Protein AF-A0A7K4THG3-F1 (afdb_monomer_lite)

Radius of gyration: 37.06 Å; chains: 1; bounding box: 111×66×58 Å

pLDDT: mean 86.35, std 19.64, range [31.45, 98.69]

InterPro domains:
  IPR009097 Cyclic phosphodiesterase [SSF55144] (17-141)
  IPR019510 A-kinase anchor protein 7-like, phosphoesterase domain [PF10469] (2-139)
  IPR019511 A-kinase anchor protein 7, RI-RII subunit-binding domain [PF10470] (146-202)
  IPR052641 A-kinase anchor protein 7 isoform gamma [PTHR15934] (1-204)

Organism: NCBI:txid240201

Sequence (205 aa):
AAGALSDSKDSVEDLLKGKTVELSFQGIDHFKNEVGFVKLAENDHRSILTEIAETMKKIFQEKGILAGEERAFKPHLTFMKLSKSTQLRKQVKKIDSSLYEDFKSHYFGDEILHRLDLCSMLKKKQPNGYYYCESSIVFGEKHAVEPDDAELVSLSKRLVENAVLKAVQQYLEETQNKTRQTDGSPMKTEAAASGSKNESDNDNS

Secondary structure (DSSP, 8-state):
-HHHHHTHHHHHHHHHTT---EEEEEEEEEETTTEEEEEEPSSHHHHHHHHHHHHHHHHHHHTT-----SS----EEEEEEGGG-TTHHHH-SS--GGGGGGGSS-EEEEEE--EEEEEESSSPPPTTSPPEEEEEEE-S-----PPPHHHHHHHHHHHHHHHHHHHHHHHHHHHHHHHHTS-----------------------

Structure (mmCIF, N/CA/C/O backbone):
data_AF-A0A7K4THG3-F1
#
_entry.id   AF-A0A7K4THG3-F1
#
loop_
_atom_site.group_PDB
_atom_site.id
_atom_site.type_symbol
_atom_site.label_atom_id
_atom_site.label_alt_id
_atom_site.label_comp_id
_atom_site.label_asym_id
_atom_site.label_entity_id
_atom_site.label_seq_id
_atom_site.pdbx_PDB_ins_code
_atom_site.Cartn_x
_atom_site.Cartn_y
_atom_site.Cartn_z
_atom_site.occupancy
_atom_site.B_iso_or_equiv
_atom_site.auth_seq_id
_atom_site.auth_comp_id
_atom_site.auth_asym_id
_atom_site.auth_atom_id
_atom_site.pdbx_PDB_model_num
ATOM 1 N N . ALA A 1 1 ? 6.467 5.468 16.702 1.00 91.75 1 ALA A N 1
ATOM 2 C CA . ALA A 1 1 ? 6.157 4.587 15.556 1.00 91.75 1 ALA A CA 1
ATOM 3 C C . ALA A 1 1 ? 5.123 3.532 15.943 1.00 91.75 1 ALA A C 1
ATOM 5 O O . ALA A 1 1 ? 3.970 3.769 15.638 1.00 91.75 1 ALA A O 1
ATOM 6 N N . ALA A 1 2 ? 5.459 2.465 16.684 1.00 96.00 2 ALA A N 1
ATOM 7 C CA . ALA A 1 2 ? 4.486 1.422 17.066 1.00 96.00 2 ALA A CA 1
ATOM 8 C C . ALA A 1 2 ? 3.216 1.968 17.756 1.00 96.00 2 ALA A C 1
ATOM 10 O O . ALA A 1 2 ? 2.114 1.665 17.319 1.00 96.00 2 ALA A O 1
ATOM 11 N N . GLY A 1 3 ? 3.352 2.875 18.734 1.00 95.69 3 GLY A N 1
ATOM 12 C CA . GLY A 1 3 ? 2.193 3.559 19.330 1.00 95.69 3 GLY A CA 1
ATOM 13 C C . GLY A 1 3 ? 1.369 4.390 18.333 1.00 95.69 3 GLY A C 1
ATOM 14 O O . GLY A 1 3 ? 0.158 4.401 18.419 1.00 95.69 3 GLY A O 1
ATOM 15 N N . ALA A 1 4 ? 1.991 5.000 17.317 1.00 97.12 4 ALA A N 1
ATOM 16 C CA . ALA A 1 4 ? 1.257 5.728 16.273 1.00 97.12 4 ALA A CA 1
ATOM 17 C C . ALA A 1 4 ? 0.485 4.789 15.325 1.00 97.12 4 ALA A C 1
ATOM 19 O O . ALA A 1 4 ? -0.524 5.200 14.766 1.00 97.12 4 ALA A O 1
ATOM 20 N N . LEU A 1 5 ? 0.934 3.534 15.161 1.00 97.81 5 LEU A N 1
ATOM 21 C CA . LEU A 1 5 ? 0.136 2.485 14.519 1.00 97.81 5 LEU A CA 1
ATOM 22 C C . LEU A 1 5 ? -1.028 2.073 15.433 1.00 97.81 5 LEU A C 1
ATOM 24 O O . LEU A 1 5 ? -2.161 2.031 14.973 1.00 97.81 5 LEU A O 1
ATOM 28 N N . SER A 1 6 ? -0.773 1.823 16.721 1.00 96.44 6 SER A N 1
ATOM 29 C CA . SER A 1 6 ? -1.821 1.449 17.685 1.00 96.44 6 SER A CA 1
ATOM 30 C C . SER A 1 6 ? -2.943 2.492 17.731 1.00 96.44 6 SER A C 1
ATOM 32 O O . SER A 1 6 ? -4.093 2.162 17.467 1.00 96.44 6 SER A O 1
ATOM 34 N N . ASP A 1 7 ? -2.588 3.761 17.941 1.00 94.12 7 ASP A N 1
ATOM 35 C CA . ASP A 1 7 ? -3.513 4.899 18.013 1.00 94.12 7 ASP A CA 1
ATOM 36 C C . ASP A 1 7 ? -4.257 5.164 16.686 1.00 94.12 7 ASP A C 1
ATOM 38 O O . ASP A 1 7 ? -5.236 5.906 16.658 1.00 94.12 7 ASP A O 1
ATOM 42 N N . SER A 1 8 ? -3.797 4.579 15.571 1.00 96.06 8 SER A N 1
ATOM 43 C CA . SER A 1 8 ? -4.465 4.690 14.270 1.00 96.06 8 SER A CA 1
ATOM 44 C C . SER A 1 8 ? -5.557 3.646 14.029 1.00 96.06 8 SER A C 1
ATOM 46 O O . SER A 1 8 ? -6.343 3.843 13.103 1.00 96.06 8 SER A O 1
ATOM 48 N N . LYS A 1 9 ? -5.650 2.576 14.843 1.00 95.62 9 LYS A N 1
ATOM 49 C CA . LYS A 1 9 ? -6.661 1.515 14.665 1.00 95.62 9 LYS A CA 1
ATOM 50 C C . LYS A 1 9 ? -8.070 2.100 14.692 1.00 95.62 9 LYS A C 1
ATOM 52 O O . LYS A 1 9 ? -8.761 2.040 13.680 1.00 95.62 9 LYS A O 1
ATOM 57 N N . ASP A 1 10 ? -8.440 2.730 15.801 1.00 94.12 10 ASP A N 1
ATOM 58 C CA . ASP A 1 10 ? -9.780 3.268 16.045 1.00 94.12 10 ASP A CA 1
ATOM 59 C C . ASP A 1 10 ? -10.174 4.290 14.964 1.00 94.12 10 ASP A C 1
ATOM 61 O O . ASP A 1 10 ? -11.257 4.218 14.393 1.00 94.12 10 ASP A O 1
ATOM 65 N N . SER A 1 11 ? -9.242 5.178 14.586 1.00 95.62 11 SER A N 1
ATOM 66 C CA . SER A 1 11 ? -9.451 6.175 13.521 1.00 95.62 11 SER A CA 1
ATOM 67 C C . SER A 1 11 ? -9.675 5.555 12.135 1.00 95.62 11 SER A C 1
ATOM 69 O O . SER A 1 11 ? -10.379 6.136 11.311 1.00 95.62 11 SER A O 1
ATOM 71 N N . VAL A 1 12 ? -9.082 4.390 11.854 1.00 95.38 12 VAL A N 1
ATOM 72 C CA . VAL A 1 12 ? -9.328 3.641 10.614 1.00 95.38 12 VAL A CA 1
ATOM 73 C C . VAL A 1 12 ? -10.625 2.832 10.712 1.00 95.38 12 VAL A C 1
ATOM 75 O O . VAL A 1 12 ? -11.373 2.785 9.742 1.00 95.38 12 VAL A O 1
ATOM 78 N N . GLU A 1 13 ? -10.968 2.257 11.865 1.00 94.50 13 GLU A N 1
ATOM 79 C CA . GLU A 1 13 ? -12.239 1.539 12.050 1.00 94.50 13 GLU A CA 1
ATOM 80 C C . GLU A 1 13 ? -13.459 2.481 11.963 1.00 94.50 13 GLU A C 1
ATOM 82 O O . GLU A 1 13 ? -14.435 2.151 11.279 1.00 94.50 13 GLU A O 1
ATOM 87 N N . ASP A 1 14 ? -13.364 3.694 12.520 1.00 94.00 14 ASP A N 1
ATOM 88 C CA . ASP A 1 14 ? -14.351 4.780 12.374 1.00 94.00 14 ASP A CA 1
ATOM 89 C C . ASP A 1 14 ? -14.482 5.292 10.929 1.00 94.00 14 ASP A C 1
ATOM 91 O O . ASP A 1 14 ? -15.565 5.706 10.499 1.00 94.00 14 ASP A O 1
ATOM 95 N N . LEU A 1 15 ? -13.391 5.263 10.156 1.00 93.62 15 LEU A N 1
ATOM 96 C CA . LEU A 1 15 ? -13.400 5.593 8.729 1.00 93.62 15 LEU A CA 1
ATOM 97 C C . LEU A 1 15 ? -14.117 4.500 7.920 1.00 93.62 15 LEU A C 1
ATOM 99 O O . LEU A 1 15 ? -14.953 4.802 7.065 1.00 93.62 15 LEU A O 1
ATOM 103 N N . LEU A 1 16 ? -13.833 3.229 8.227 1.00 90.94 16 LEU A N 1
ATOM 104 C CA . LEU A 1 16 ? -14.427 2.063 7.569 1.00 90.94 16 LEU A CA 1
ATOM 105 C C . LEU A 1 16 ? -15.910 1.869 7.903 1.00 90.94 16 LEU A C 1
ATOM 107 O O . LEU A 1 16 ? -16.668 1.412 7.046 1.00 90.94 16 LEU A O 1
ATOM 111 N N . LYS A 1 17 ? -16.346 2.197 9.126 1.00 89.94 17 LYS A N 1
ATOM 112 C CA . LYS A 1 17 ? -17.744 2.045 9.591 1.00 89.94 17 LYS A CA 1
ATOM 113 C C . LYS A 1 17 ? -18.267 0.614 9.415 1.00 89.94 17 LYS A C 1
ATOM 115 O O . LYS A 1 17 ? -19.408 0.396 9.011 1.00 89.94 17 LYS A O 1
ATOM 120 N N . GLY A 1 18 ? -17.395 -0.366 9.662 1.00 86.12 18 GLY A N 1
ATOM 121 C CA . GLY A 1 18 ? -17.676 -1.794 9.484 1.00 86.12 18 GLY A CA 1
ATOM 122 C C . GLY A 1 18 ? -17.701 -2.293 8.031 1.00 86.12 18 GLY A C 1
ATOM 123 O O . GLY A 1 18 ? -18.023 -3.460 7.814 1.00 86.12 18 GLY A O 1
ATOM 124 N N . LYS A 1 19 ? -17.369 -1.458 7.035 1.00 87.56 19 LYS A N 1
ATOM 125 C CA . LYS A 1 19 ? -17.190 -1.893 5.640 1.00 87.56 19 LYS A CA 1
ATOM 126 C C . LYS A 1 19 ? -15.850 -2.604 5.447 1.00 87.56 19 LYS A C 1
ATOM 128 O O . LYS A 1 19 ? -14.842 -2.217 6.034 1.00 87.56 19 LYS A O 1
ATOM 133 N N . THR A 1 20 ? -15.822 -3.580 4.546 1.00 91.75 20 THR A N 1
ATOM 134 C CA . THR A 1 20 ? -14.584 -4.142 3.993 1.00 91.75 20 THR A CA 1
ATOM 135 C C . THR A 1 20 ? -13.958 -3.197 2.960 1.00 91.75 20 THR A C 1
ATOM 137 O O . THR A 1 20 ? -14.654 -2.448 2.268 1.00 91.75 20 THR A O 1
ATOM 140 N N . VAL A 1 21 ? -12.630 -3.249 2.824 1.00 95.06 21 VAL A N 1
ATOM 141 C CA . VAL A 1 21 ? -11.910 -2.664 1.681 1.00 95.06 21 VAL A CA 1
ATOM 142 C C . VAL A 1 21 ? -11.377 -3.811 0.844 1.00 95.06 21 VAL A C 1
ATOM 144 O O . VAL A 1 21 ? -10.576 -4.599 1.339 1.00 95.06 21 VAL A O 1
ATOM 147 N N . GLU A 1 22 ? -11.837 -3.904 -0.398 1.00 96.12 22 GLU A N 1
ATOM 148 C CA . GLU A 1 22 ? -11.502 -4.984 -1.320 1.00 96.12 22 GLU A CA 1
ATOM 149 C C . GLU A 1 22 ? -10.631 -4.431 -2.452 1.00 96.12 22 GLU A C 1
ATOM 151 O O . GLU A 1 22 ? -10.986 -3.467 -3.135 1.00 96.12 22 GLU A O 1
ATOM 156 N N . LEU A 1 23 ? -9.422 -4.974 -2.574 1.00 97.81 23 LEU A N 1
ATOM 157 C CA . LEU A 1 23 ? -8.346 -4.417 -3.384 1.00 97.81 23 LEU A CA 1
ATOM 158 C C . LEU A 1 23 ? -8.114 -5.282 -4.623 1.00 97.81 23 LEU A C 1
ATOM 160 O O . LEU A 1 23 ? -7.272 -6.178 -4.620 1.00 97.81 23 LEU A O 1
ATOM 164 N N . SER A 1 24 ? -8.858 -4.990 -5.688 1.00 98.12 24 SER A N 1
ATOM 165 C CA . SER A 1 24 ? -8.761 -5.687 -6.974 1.00 98.12 24 SER A CA 1
ATOM 166 C C . SER A 1 24 ? -7.459 -5.374 -7.704 1.00 98.12 24 SER A C 1
ATOM 168 O O . SER A 1 24 ? -7.205 -4.224 -8.077 1.00 98.12 24 SER A O 1
ATOM 170 N N . PHE A 1 25 ? -6.641 -6.391 -7.968 1.00 98.56 25 PHE A N 1
ATOM 171 C CA . PHE A 1 25 ? -5.368 -6.243 -8.671 1.00 98.56 25 PHE A CA 1
ATOM 172 C C . PHE A 1 25 ? -5.482 -6.690 -10.135 1.00 98.56 25 PHE A C 1
ATOM 174 O O . PHE A 1 25 ? -5.644 -7.876 -10.427 1.00 98.56 25 PHE A O 1
ATOM 181 N N . GLN A 1 26 ? -5.369 -5.749 -11.084 1.00 97.81 26 GLN A N 1
ATOM 182 C CA . GLN A 1 26 ? -5.510 -6.047 -12.516 1.00 97.81 26 GLN A CA 1
ATOM 183 C C . GLN A 1 26 ? -4.513 -5.313 -13.424 1.00 97.81 26 GLN A C 1
ATOM 185 O O . GLN A 1 26 ? -4.527 -4.088 -13.602 1.00 97.81 26 GLN A O 1
ATOM 190 N N . GLY A 1 27 ? -3.729 -6.117 -14.137 1.00 98.12 27 GLY A N 1
ATOM 191 C CA . GLY A 1 27 ? -2.803 -5.703 -15.177 1.00 98.12 27 GLY A CA 1
ATOM 192 C C . GLY A 1 27 ? -1.534 -5.045 -14.643 1.00 98.12 27 GLY A C 1
ATOM 193 O O . GLY A 1 27 ? -1.458 -4.601 -13.497 1.00 98.12 27 GLY A O 1
ATOM 194 N N . ILE A 1 28 ? -0.530 -4.946 -15.507 1.00 98.31 28 ILE A N 1
ATOM 195 C CA . ILE A 1 28 ? 0.813 -4.485 -15.139 1.00 98.31 28 ILE A CA 1
ATOM 196 C C . ILE A 1 28 ? 1.069 -3.063 -15.653 1.00 98.31 28 ILE A C 1
ATOM 198 O O . ILE A 1 28 ? 0.587 -2.666 -16.713 1.00 98.31 28 ILE A O 1
ATOM 202 N N . ASP A 1 29 ? 1.827 -2.296 -14.874 1.00 97.62 29 ASP A N 1
ATOM 203 C CA . ASP A 1 29 ? 2.356 -0.969 -15.199 1.00 97.62 29 ASP A CA 1
ATOM 204 C C . ASP A 1 29 ? 3.763 -0.823 -14.571 1.00 97.62 29 ASP A C 1
ATOM 206 O O . ASP A 1 29 ? 4.241 -1.702 -13.841 1.00 97.62 29 ASP A O 1
ATOM 210 N N . HIS A 1 30 ? 4.478 0.255 -14.897 1.00 97.75 30 HIS A N 1
ATOM 211 C CA . HIS A 1 30 ? 5.864 0.454 -14.492 1.00 97.75 30 HIS A CA 1
ATOM 212 C C . HIS A 1 30 ? 6.197 1.894 -14.079 1.00 97.75 30 HIS A C 1
ATOM 214 O O . HIS A 1 30 ? 5.714 2.874 -14.648 1.00 97.75 30 HIS A O 1
ATOM 220 N N . PHE A 1 31 ? 7.155 2.053 -13.165 1.00 97.00 31 PHE A N 1
ATOM 221 C CA . PHE A 1 31 ? 7.822 3.344 -12.968 1.00 97.00 31 PHE A CA 1
ATOM 222 C C . PHE A 1 31 ? 9.107 3.376 -13.795 1.00 97.00 31 PHE A C 1
ATOM 224 O O . PHE A 1 31 ? 10.079 2.699 -13.463 1.00 97.00 31 PHE A O 1
ATOM 231 N N . LYS A 1 32 ? 9.101 4.163 -14.883 1.00 96.12 32 LYS A N 1
ATOM 232 C CA . LYS A 1 32 ? 10.245 4.405 -15.792 1.00 96.12 32 LYS A CA 1
ATOM 233 C C . LYS A 1 32 ? 10.889 3.142 -16.403 1.00 96.12 32 LYS A C 1
ATOM 235 O O . LYS A 1 32 ? 12.057 3.183 -16.779 1.00 96.12 32 LYS A O 1
ATOM 240 N N . ASN A 1 33 ? 10.156 2.027 -16.470 1.00 96.75 33 ASN A N 1
ATOM 241 C CA . ASN A 1 33 ? 10.692 0.686 -16.749 1.00 96.75 33 ASN A CA 1
ATOM 242 C C . ASN A 1 33 ? 11.766 0.203 -15.737 1.00 96.75 33 ASN A C 1
ATOM 244 O O . ASN A 1 33 ? 12.488 -0.740 -16.029 1.00 96.75 33 ASN A O 1
ATOM 248 N N . GLU A 1 34 ? 11.908 0.805 -14.550 1.00 96.56 34 GLU A N 1
ATOM 249 C CA . GLU A 1 34 ? 12.852 0.353 -13.505 1.00 96.56 34 GLU A CA 1
ATOM 250 C C . GLU A 1 34 ? 12.182 -0.461 -12.385 1.00 96.56 34 GLU A C 1
ATOM 252 O O . GLU A 1 34 ? 12.848 -1.210 -11.662 1.00 96.56 34 GLU A O 1
ATOM 257 N N . VAL A 1 35 ? 10.867 -0.310 -12.232 1.00 97.88 35 VAL A N 1
ATOM 258 C CA . VAL A 1 35 ? 10.020 -1.013 -11.260 1.00 97.88 35 VAL A CA 1
ATOM 259 C C . VAL A 1 35 ? 8.784 -1.509 -11.995 1.00 97.88 35 VAL A C 1
ATOM 261 O O . VAL A 1 35 ? 8.081 -0.681 -12.568 1.00 97.88 35 VAL A O 1
ATOM 264 N N . GLY A 1 36 ? 8.530 -2.817 -11.962 1.00 97.94 36 GLY A N 1
ATOM 265 C CA . GLY A 1 36 ? 7.305 -3.440 -12.468 1.00 97.94 36 GLY A CA 1
ATOM 266 C C . GLY A 1 36 ? 6.349 -3.753 -11.318 1.00 97.94 36 GLY A C 1
ATOM 267 O O . GLY A 1 36 ? 6.777 -4.253 -10.268 1.00 97.94 36 GLY A O 1
ATOM 268 N N . PHE A 1 37 ? 5.072 -3.420 -11.495 1.00 98.62 37 PHE A N 1
ATOM 269 C CA . PHE A 1 37 ? 4.035 -3.625 -10.490 1.00 98.62 37 PHE A CA 1
ATOM 270 C C . PHE A 1 37 ? 2.690 -4.012 -11.110 1.00 98.62 37 PHE A C 1
ATOM 272 O O . PHE A 1 37 ? 2.373 -3.612 -12.228 1.00 98.62 37 PHE A O 1
ATOM 279 N N . VAL A 1 38 ? 1.885 -4.761 -10.356 1.00 98.69 38 VAL A N 1
ATOM 280 C CA . VAL A 1 38 ? 0.462 -4.940 -10.659 1.00 98.69 38 VAL A CA 1
ATOM 281 C C . VAL A 1 38 ? -0.290 -3.702 -10.168 1.00 98.69 38 VAL A C 1
ATOM 283 O O . VAL A 1 38 ? -0.019 -3.187 -9.074 1.00 98.69 38 VAL A O 1
ATOM 286 N N . LYS A 1 39 ? -1.198 -3.184 -10.997 1.00 98.38 39 LYS A N 1
ATOM 287 C CA . LYS A 1 39 ? -2.053 -2.039 -10.667 1.00 98.38 39 LYS A CA 1
ATOM 288 C C . LYS A 1 39 ? -3.167 -2.464 -9.712 1.00 98.38 39 LYS A C 1
ATOM 290 O O . LYS A 1 39 ? -3.752 -3.530 -9.889 1.00 98.38 39 LYS A O 1
ATOM 295 N N . LEU A 1 40 ? -3.500 -1.588 -8.768 1.00 98.12 40 LEU A N 1
ATOM 296 C CA . LEU A 1 40 ? -4.815 -1.598 -8.129 1.00 98.12 40 LEU A CA 1
ATOM 297 C C . LEU A 1 40 ? -5.858 -1.067 -9.132 1.00 98.12 40 LEU A C 1
ATOM 299 O O . LEU A 1 40 ? -5.532 -0.193 -9.939 1.00 98.12 40 LEU A O 1
ATOM 303 N N . ALA A 1 41 ? -7.084 -1.584 -9.090 1.00 95.75 41 ALA A N 1
ATOM 304 C CA . ALA A 1 41 ? -8.198 -1.067 -9.877 1.00 95.75 41 ALA A CA 1
ATOM 305 C C . ALA A 1 41 ? -8.609 0.357 -9.451 1.00 95.75 41 ALA A C 1
ATOM 307 O O . ALA A 1 41 ? -8.380 0.796 -8.324 1.00 95.75 41 ALA A O 1
ATOM 308 N N . GLU A 1 42 ? -9.244 1.079 -10.372 1.00 94.38 42 GLU A N 1
ATOM 309 C CA . GLU A 1 42 ? -9.810 2.408 -10.129 1.00 94.38 42 GLU A CA 1
ATOM 310 C C . GLU A 1 42 ? -11.284 2.252 -9.715 1.00 94.38 42 GLU A C 1
ATOM 312 O O . GLU A 1 42 ? -12.168 2.153 -10.564 1.00 94.38 42 GLU A O 1
ATOM 317 N N . ASN A 1 43 ? -11.531 2.152 -8.405 1.00 92.25 43 ASN A N 1
ATOM 318 C CA . ASN A 1 43 ? -12.850 1.949 -7.793 1.00 92.25 43 ASN A CA 1
ATOM 319 C C . ASN A 1 43 ? -12.963 2.676 -6.431 1.00 92.25 43 ASN A C 1
ATOM 321 O O . ASN A 1 43 ? -11.985 3.238 -5.934 1.00 92.25 43 ASN A O 1
ATOM 325 N N . ASP A 1 44 ? -14.134 2.630 -5.791 1.00 92.00 44 ASP A N 1
ATOM 326 C CA . ASP A 1 44 ? -14.374 3.298 -4.499 1.00 92.00 44 ASP A CA 1
ATOM 327 C C . ASP A 1 44 ? -13.452 2.796 -3.369 1.00 92.00 44 ASP A C 1
ATOM 329 O O . ASP A 1 44 ? -13.054 3.571 -2.495 1.00 92.00 44 ASP A O 1
ATOM 333 N N . HIS A 1 45 ? -13.036 1.525 -3.396 1.00 95.25 45 HIS A N 1
ATOM 334 C CA . HIS A 1 45 ? -12.102 0.971 -2.409 1.00 95.25 45 HIS A CA 1
ATOM 335 C C . HIS A 1 45 ? -10.700 1.598 -2.515 1.00 95.25 45 HIS A C 1
ATOM 337 O O . HIS A 1 45 ? -10.031 1.769 -1.493 1.00 95.25 45 HIS A O 1
ATOM 343 N N . ARG A 1 46 ? -10.268 2.033 -3.711 1.00 94.94 46 ARG A N 1
ATOM 344 C CA . ARG A 1 46 ? -9.039 2.832 -3.884 1.00 94.94 46 ARG A CA 1
ATOM 345 C C . ARG A 1 46 ? -9.147 4.207 -3.211 1.00 94.94 46 ARG A C 1
ATOM 347 O O . ARG A 1 46 ? -8.150 4.678 -2.652 1.00 94.94 46 ARG A O 1
ATOM 354 N N . SER A 1 47 ? -10.322 4.838 -3.229 1.00 94.31 47 SER A N 1
ATOM 355 C CA . SER A 1 47 ? -10.563 6.100 -2.511 1.00 94.31 47 SER A CA 1
ATOM 356 C C . SER A 1 47 ? -10.439 5.891 -1.001 1.00 94.31 47 SER A C 1
ATOM 358 O O . SER A 1 47 ? -9.634 6.567 -0.363 1.00 94.31 47 SER A O 1
ATOM 360 N N . ILE A 1 48 ? -11.096 4.859 -0.456 1.00 95.62 48 ILE A N 1
ATOM 361 C CA . ILE A 1 48 ? -10.997 4.497 0.970 1.00 95.62 48 ILE A CA 1
ATOM 362 C C . ILE A 1 48 ? -9.540 4.197 1.366 1.00 95.62 48 ILE A C 1
ATOM 364 O O . ILE A 1 48 ? -9.056 4.711 2.372 1.00 95.62 48 ILE A O 1
ATOM 368 N N . LEU A 1 49 ? -8.787 3.442 0.556 1.00 97.00 49 LEU A N 1
ATOM 369 C CA . LEU A 1 49 ? -7.361 3.180 0.810 1.00 97.00 49 LEU A CA 1
ATOM 370 C C . LEU A 1 49 ? -6.511 4.468 0.819 1.00 97.00 49 LEU A C 1
ATOM 372 O O . LEU A 1 49 ? -5.511 4.547 1.534 1.00 97.00 49 LEU A O 1
ATOM 376 N N . THR A 1 50 ? -6.903 5.485 0.048 1.00 96.31 50 THR A N 1
ATOM 377 C CA . THR A 1 50 ? -6.235 6.796 0.022 1.00 96.31 50 THR A CA 1
ATOM 378 C C . THR A 1 50 ? -6.569 7.621 1.271 1.00 96.31 50 THR A C 1
ATOM 380 O O . THR A 1 50 ? -5.675 8.228 1.858 1.00 96.31 50 THR A O 1
ATOM 383 N N . GLU A 1 51 ? -7.821 7.584 1.735 1.00 96.69 51 GLU A N 1
ATOM 384 C CA . GLU A 1 51 ? -8.251 8.204 2.997 1.00 96.69 51 GLU A CA 1
ATOM 385 C C . GLU A 1 51 ? -7.563 7.555 4.212 1.00 96.69 51 GLU A C 1
ATOM 387 O O . GLU A 1 51 ? -7.096 8.263 5.109 1.00 96.69 51 GLU A O 1
ATOM 392 N N . ILE A 1 52 ? -7.385 6.226 4.204 1.00 96.94 52 ILE A N 1
ATOM 393 C CA . ILE A 1 52 ? -6.564 5.504 5.191 1.00 96.94 52 ILE A CA 1
ATOM 394 C C . ILE A 1 52 ? -5.113 5.998 5.141 1.00 96.94 52 ILE A C 1
ATOM 396 O O . ILE A 1 52 ?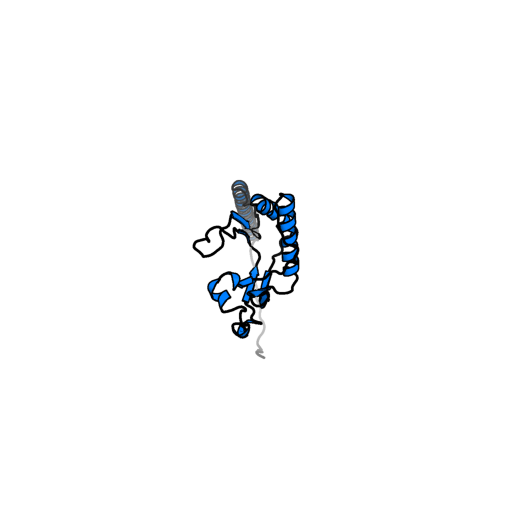 -4.542 6.315 6.183 1.00 96.94 52 ILE A O 1
ATOM 400 N N . ALA A 1 53 ? -4.506 6.104 3.954 1.00 97.06 53 ALA A N 1
ATOM 401 C CA . ALA A 1 53 ? -3.109 6.524 3.815 1.00 97.06 53 ALA A CA 1
ATOM 402 C C . ALA A 1 53 ? -2.850 7.947 4.352 1.00 97.06 53 ALA A C 1
ATOM 404 O O . ALA A 1 53 ? -1.853 8.170 5.044 1.00 97.06 53 ALA A O 1
ATOM 405 N N . GLU A 1 54 ? -3.751 8.897 4.092 1.00 96.75 54 GLU A N 1
ATOM 406 C CA . GLU A 1 54 ? -3.654 10.260 4.632 1.00 96.75 54 GLU A CA 1
ATOM 407 C C . GLU A 1 54 ? -3.969 10.321 6.140 1.00 96.75 54 GLU A C 1
ATOM 409 O O . GLU A 1 54 ? -3.289 11.042 6.873 1.00 96.75 54 GLU A O 1
ATOM 414 N N . THR A 1 55 ? -4.903 9.503 6.642 1.00 96.69 55 THR A N 1
ATOM 415 C CA . THR A 1 55 ? -5.183 9.362 8.087 1.00 96.69 55 THR A CA 1
ATOM 416 C C . THR A 1 55 ? -3.960 8.831 8.845 1.00 96.69 55 THR A C 1
ATOM 418 O O . THR A 1 55 ? -3.505 9.445 9.811 1.00 96.69 55 THR A O 1
ATOM 421 N N . MET A 1 56 ? -3.355 7.746 8.351 1.00 96.81 56 MET A N 1
ATOM 422 C CA . MET A 1 56 ? -2.106 7.168 8.863 1.00 96.81 56 MET A CA 1
ATOM 423 C C . MET A 1 56 ? -0.969 8.199 8.903 1.00 96.81 56 MET A C 1
ATOM 425 O O . MET A 1 56 ? -0.296 8.369 9.921 1.00 96.81 56 MET A O 1
ATOM 429 N N . LYS A 1 57 ? -0.766 8.915 7.792 1.00 96.88 57 LYS A N 1
ATOM 430 C CA . LYS A 1 57 ? 0.241 9.974 7.641 1.00 96.88 57 LYS A CA 1
ATOM 431 C C . LYS A 1 57 ? 0.036 11.097 8.659 1.00 96.88 57 LYS A C 1
ATOM 433 O O . LYS A 1 57 ? 0.999 11.462 9.332 1.00 96.88 57 LYS A O 1
ATOM 438 N N . LYS A 1 58 ? -1.197 11.594 8.815 1.00 96.69 58 LYS A N 1
ATOM 439 C CA . LYS A 1 58 ? -1.552 12.625 9.801 1.00 96.69 58 LYS A CA 1
ATOM 440 C C . LYS A 1 58 ? -1.212 12.174 11.224 1.00 96.69 58 LYS A C 1
ATOM 442 O O . LYS A 1 58 ? -0.456 12.863 11.902 1.00 96.69 58 LYS A O 1
ATOM 447 N N . ILE A 1 59 ? -1.692 11.003 11.649 1.00 97.19 59 ILE A N 1
ATOM 448 C CA . ILE A 1 59 ? -1.477 10.490 13.014 1.00 97.19 59 ILE A CA 1
ATOM 449 C C . ILE A 1 59 ? 0.020 10.303 13.301 1.00 97.19 59 ILE A C 1
ATOM 451 O O . ILE A 1 59 ? 0.504 10.651 14.377 1.00 97.19 59 ILE A O 1
ATOM 455 N N . PHE A 1 60 ? 0.802 9.823 12.329 1.00 97.88 60 PHE A N 1
ATOM 456 C CA . PHE A 1 60 ? 2.253 9.705 12.491 1.00 97.88 60 PHE A CA 1
ATOM 457 C C . PHE A 1 60 ? 2.935 11.081 12.618 1.00 97.88 60 PHE A C 1
ATOM 459 O O . PHE A 1 60 ? 3.796 11.243 13.486 1.00 97.88 60 PHE A O 1
ATOM 466 N N . GLN A 1 61 ? 2.524 12.078 11.827 1.00 97.12 61 GLN A N 1
ATOM 467 C CA . GLN A 1 61 ? 3.032 13.454 11.920 1.00 97.12 61 GLN A CA 1
ATOM 468 C C . GLN A 1 61 ? 2.662 14.129 13.253 1.00 97.12 61 GLN A C 1
ATOM 470 O O . GLN A 1 61 ? 3.519 14.762 13.867 1.00 97.12 61 GLN A O 1
ATOM 475 N N . GLU A 1 62 ? 1.443 13.926 13.761 1.00 96.75 62 GLU A N 1
ATOM 476 C CA . GLU A 1 62 ? 0.995 14.414 15.079 1.00 96.75 62 GLU A CA 1
ATOM 477 C C . GLU A 1 62 ? 1.791 13.788 16.240 1.00 96.75 62 GLU A C 1
ATOM 479 O O . GLU A 1 62 ? 2.003 14.426 17.271 1.00 96.75 62 GLU A O 1
ATOM 484 N N . LYS A 1 63 ? 2.325 12.572 16.058 1.00 96.50 63 LYS A N 1
ATOM 485 C CA . LYS A 1 63 ? 3.283 11.929 16.979 1.00 96.50 63 LYS A CA 1
ATOM 486 C C . LYS A 1 63 ? 4.751 12.316 16.713 1.00 96.50 63 LYS A C 1
ATOM 488 O O . LYS A 1 63 ? 5.657 11.642 17.207 1.00 96.50 63 LYS A O 1
ATOM 493 N N . GLY A 1 64 ? 5.003 13.370 15.932 1.00 97.31 64 GLY A N 1
ATOM 494 C CA . GLY A 1 64 ? 6.340 13.897 15.633 1.00 97.31 64 GLY A CA 1
ATOM 495 C C . GLY A 1 64 ? 7.169 13.051 14.659 1.00 97.31 64 GLY A C 1
ATOM 496 O O . GLY A 1 64 ? 8.390 13.196 14.610 1.00 97.31 64 GLY A O 1
ATOM 497 N N . ILE A 1 65 ? 6.544 12.145 13.901 1.00 97.25 65 ILE A N 1
ATOM 498 C CA . ILE A 1 65 ? 7.228 11.253 12.957 1.00 97.25 65 ILE A CA 1
ATOM 499 C C . ILE A 1 65 ? 7.137 11.842 11.548 1.00 97.25 65 ILE A C 1
ATOM 501 O O . ILE A 1 65 ? 6.046 12.082 11.034 1.00 97.25 65 ILE A O 1
ATOM 505 N N . LEU A 1 66 ? 8.282 12.008 10.883 1.00 95.06 66 LEU A N 1
ATOM 506 C CA . LEU A 1 66 ? 8.322 12.344 9.458 1.00 95.06 66 LEU A CA 1
ATOM 507 C C . LEU A 1 66 ? 7.735 11.179 8.643 1.00 95.06 66 LEU A C 1
ATOM 509 O O . LEU A 1 66 ? 8.365 10.130 8.506 1.00 95.06 66 LEU A O 1
ATOM 513 N N . ALA A 1 67 ? 6.516 11.363 8.137 1.00 93.69 67 ALA A N 1
ATOM 514 C CA . ALA A 1 67 ? 5.743 10.357 7.413 1.00 93.69 67 ALA A CA 1
ATOM 515 C C . ALA A 1 67 ? 5.055 10.955 6.173 1.00 93.69 67 ALA A C 1
ATOM 517 O O . ALA A 1 67 ? 4.685 12.131 6.164 1.00 93.69 67 ALA A O 1
ATOM 518 N N . GLY A 1 68 ? 4.856 10.122 5.147 1.00 89.88 68 GLY A N 1
ATOM 519 C CA . GLY A 1 68 ? 4.344 10.522 3.831 1.00 89.88 68 GLY A CA 1
ATOM 520 C C . GLY A 1 68 ? 5.432 11.000 2.856 1.00 89.88 68 GLY A C 1
ATOM 521 O O . GLY A 1 68 ? 6.597 11.148 3.217 1.00 89.88 68 GLY A O 1
ATOM 522 N N . GLU A 1 69 ? 5.031 11.241 1.607 1.00 88.88 69 GLU A N 1
ATOM 523 C CA . GLU A 1 69 ? 5.832 11.897 0.563 1.00 88.88 69 GLU A CA 1
ATOM 524 C C . GLU A 1 69 ? 5.060 13.117 0.021 1.00 88.88 69 GLU A C 1
ATOM 526 O O . GLU A 1 69 ? 3.841 13.198 0.166 1.00 88.88 69 GLU A O 1
ATOM 531 N N . GLU A 1 70 ? 5.743 14.041 -0.663 1.00 87.88 70 GLU A N 1
ATOM 532 C CA . GLU A 1 70 ? 5.100 15.131 -1.429 1.00 87.88 70 GLU A CA 1
ATOM 533 C C . GLU A 1 70 ? 4.335 14.625 -2.668 1.00 87.88 70 GLU A C 1
ATOM 535 O O . GLU A 1 70 ? 3.552 15.350 -3.280 1.00 87.88 70 GLU A O 1
ATOM 540 N N . ARG A 1 71 ? 4.601 13.385 -3.092 1.00 91.56 71 ARG A N 1
ATOM 541 C CA . ARG A 1 71 ? 4.019 12.786 -4.295 1.00 91.56 71 ARG A CA 1
ATOM 542 C C . ARG A 1 71 ? 2.652 12.188 -4.000 1.00 91.56 71 ARG A C 1
ATOM 544 O O . ARG A 1 71 ? 2.468 11.515 -2.992 1.00 91.56 71 ARG A O 1
ATOM 551 N N . ALA A 1 72 ? 1.729 12.359 -4.945 1.00 92.31 72 ALA A N 1
ATOM 552 C CA . ALA A 1 72 ? 0.406 11.749 -4.887 1.00 92.31 72 ALA A CA 1
ATOM 553 C C . ALA A 1 72 ? 0.484 10.222 -4.695 1.00 92.31 72 ALA A C 1
ATOM 555 O O . ALA A 1 72 ? 1.261 9.529 -5.361 1.00 92.31 72 ALA A O 1
ATOM 556 N N . PHE A 1 73 ? -0.357 9.701 -3.802 1.00 95.31 73 PHE A N 1
ATOM 557 C CA . PHE A 1 73 ? -0.405 8.286 -3.457 1.00 95.31 73 PHE A CA 1
ATOM 558 C C . PHE A 1 73 ? -0.908 7.432 -4.637 1.00 95.31 73 PHE A C 1
ATOM 560 O O . PHE A 1 73 ? -2.090 7.438 -4.989 1.00 95.31 73 PHE A O 1
ATOM 567 N N . LYS A 1 74 ? 0.007 6.670 -5.252 1.00 96.25 74 LYS A N 1
ATOM 568 C CA . LYS A 1 74 ? -0.305 5.627 -6.242 1.00 96.25 74 LYS A CA 1
ATOM 569 C C . LYS A 1 74 ? -0.072 4.238 -5.619 1.00 96.25 74 LYS A C 1
ATOM 571 O O . LYS A 1 74 ? 1.067 3.758 -5.658 1.00 96.25 74 LYS A O 1
ATOM 576 N N . PRO A 1 75 ? -1.100 3.591 -5.033 1.00 97.38 75 PRO A N 1
ATOM 577 C CA . PRO A 1 75 ? -0.980 2.228 -4.517 1.00 97.38 75 PRO A CA 1
ATOM 578 C C . PRO A 1 75 ? -0.656 1.249 -5.655 1.00 97.38 75 PRO A C 1
ATOM 580 O O . PRO A 1 75 ? -1.174 1.378 -6.765 1.00 97.38 75 PRO A O 1
ATOM 583 N N . HIS A 1 76 ? 0.257 0.309 -5.402 1.00 98.12 76 HIS A N 1
ATOM 584 C CA . HIS A 1 76 ? 0.762 -0.623 -6.413 1.00 98.12 76 HIS A CA 1
ATOM 585 C C . HIS A 1 76 ? 1.442 -1.848 -5.782 1.00 98.12 76 HIS A C 1
ATOM 587 O O . HIS A 1 76 ? 2.218 -1.716 -4.832 1.00 98.12 76 HIS A O 1
ATOM 593 N N . LEU A 1 77 ? 1.232 -3.035 -6.354 1.00 98.62 77 LEU A N 1
ATOM 594 C CA . LEU A 1 77 ? 1.855 -4.277 -5.888 1.00 98.62 77 LEU A CA 1
ATOM 595 C C . LEU A 1 77 ? 3.152 -4.537 -6.672 1.00 98.62 77 LEU A C 1
ATOM 597 O O . LEU A 1 77 ? 3.141 -5.073 -7.779 1.00 98.62 77 LEU A O 1
ATOM 601 N N . THR A 1 78 ? 4.295 -4.101 -6.127 1.00 98.44 78 THR A N 1
ATOM 602 C CA . THR A 1 78 ? 5.612 -4.291 -6.771 1.00 98.44 78 THR A CA 1
ATOM 603 C C . THR A 1 78 ? 5.999 -5.774 -6.812 1.00 98.44 78 THR A C 1
ATOM 605 O O . THR A 1 78 ? 6.267 -6.349 -5.759 1.00 98.44 78 THR A O 1
ATOM 608 N N . PHE A 1 79 ? 6.190 -6.340 -8.008 1.00 97.69 79 PHE A N 1
ATOM 609 C CA . PHE A 1 79 ? 6.777 -7.678 -8.175 1.00 97.69 79 PHE A CA 1
ATOM 610 C C . PHE A 1 79 ? 8.275 -7.645 -8.527 1.00 97.69 79 PHE A C 1
ATOM 612 O O . PHE A 1 79 ? 9.010 -8.556 -8.148 1.00 97.69 79 PHE A O 1
ATOM 619 N N . MET A 1 80 ? 8.783 -6.588 -9.182 1.00 96.50 80 MET A N 1
ATOM 620 C CA . MET A 1 80 ? 10.217 -6.482 -9.502 1.00 96.50 80 MET A CA 1
ATOM 621 C C . MET A 1 80 ? 10.763 -5.047 -9.469 1.00 96.50 80 MET A C 1
ATOM 623 O O . MET A 1 80 ? 10.074 -4.088 -9.811 1.00 96.50 80 MET A O 1
ATOM 627 N N . LYS A 1 81 ? 12.041 -4.890 -9.086 1.00 97.25 81 LYS A N 1
ATOM 628 C CA . LYS A 1 81 ? 12.766 -3.604 -9.108 1.00 97.25 81 LYS A CA 1
ATOM 629 C C . LYS A 1 81 ? 14.214 -3.810 -9.567 1.00 97.25 81 LYS A C 1
ATOM 631 O O . LYS A 1 81 ? 14.983 -4.466 -8.861 1.00 97.25 81 LYS A O 1
ATOM 636 N N . LEU A 1 82 ? 14.641 -3.165 -10.658 1.00 95.94 82 LEU A N 1
ATOM 637 C CA . LEU A 1 82 ? 16.059 -3.134 -11.064 1.00 95.94 82 LEU A CA 1
ATOM 638 C C . LEU A 1 82 ? 16.956 -2.565 -9.952 1.00 95.94 82 LEU A C 1
ATOM 640 O O . LEU A 1 82 ? 18.118 -2.949 -9.818 1.00 95.94 82 LEU A O 1
ATOM 644 N N . SER A 1 83 ? 16.408 -1.702 -9.089 1.00 94.38 83 SER A N 1
ATOM 645 C CA . SER A 1 83 ? 17.123 -1.136 -7.941 1.00 94.38 83 SER A CA 1
ATOM 646 C C . SER A 1 83 ? 17.652 -2.171 -6.936 1.00 94.38 83 SER A C 1
ATOM 648 O O . SER A 1 83 ? 18.547 -1.843 -6.154 1.00 94.38 83 SER A O 1
ATOM 650 N N . LYS A 1 84 ? 17.172 -3.423 -6.975 1.00 94.06 84 LYS A N 1
ATOM 651 C CA . LYS A 1 84 ? 17.668 -4.534 -6.147 1.00 94.06 84 LYS A CA 1
ATOM 652 C C . LYS A 1 84 ? 18.831 -5.327 -6.757 1.00 94.06 84 LYS A C 1
ATOM 654 O O . LYS A 1 84 ? 19.497 -6.026 -6.004 1.00 94.06 84 LYS A O 1
ATOM 659 N N . SER A 1 85 ? 19.153 -5.162 -8.045 1.00 93.31 85 SER A N 1
ATOM 660 C CA . SER A 1 85 ? 20.353 -5.758 -8.657 1.00 93.31 85 SER A CA 1
ATOM 661 C C . SER A 1 85 ? 21.280 -4.682 -9.231 1.00 93.31 85 SER A C 1
ATOM 663 O O . SER A 1 85 ? 21.064 -4.124 -10.308 1.00 93.31 85 SER A O 1
ATOM 665 N N . THR A 1 86 ? 22.332 -4.353 -8.480 1.00 91.62 86 THR A N 1
ATOM 666 C CA . THR A 1 86 ? 23.333 -3.339 -8.858 1.00 91.62 86 THR A CA 1
ATOM 667 C C . THR A 1 86 ? 24.212 -3.782 -10.024 1.00 91.62 86 THR A C 1
ATOM 669 O O . THR A 1 86 ? 24.566 -2.949 -10.855 1.00 91.62 86 THR A O 1
ATOM 672 N N . GLN A 1 87 ? 24.530 -5.077 -10.123 1.00 93.75 87 GLN A N 1
ATOM 673 C CA . GLN A 1 87 ? 25.301 -5.624 -11.244 1.00 93.75 87 GLN A CA 1
ATOM 674 C C . GLN A 1 87 ? 24.467 -5.636 -12.533 1.00 93.75 87 GLN A C 1
ATOM 676 O O . GLN A 1 87 ? 24.948 -5.163 -13.561 1.00 93.75 87 GLN A O 1
ATOM 681 N N . LEU A 1 88 ? 23.199 -6.072 -12.473 1.00 92.81 88 LEU A N 1
ATOM 682 C CA . LEU A 1 88 ? 22.303 -6.063 -13.636 1.00 92.81 88 LEU A CA 1
ATOM 683 C C . LEU A 1 88 ? 22.124 -4.643 -14.191 1.00 92.81 88 LEU A C 1
ATOM 685 O O . LEU A 1 88 ? 22.252 -4.446 -15.395 1.00 92.81 88 LEU A O 1
ATOM 689 N N . ARG A 1 89 ? 21.963 -3.632 -13.321 1.00 92.94 89 ARG A N 1
ATOM 690 C CA . ARG A 1 89 ? 21.865 -2.211 -13.719 1.00 92.94 89 ARG A CA 1
ATOM 691 C C . ARG A 1 89 ? 23.100 -1.626 -14.411 1.00 92.94 89 ARG A C 1
ATOM 693 O O . ARG A 1 89 ? 23.026 -0.510 -14.935 1.00 92.94 89 ARG A O 1
ATOM 700 N N . LYS A 1 90 ? 24.233 -2.333 -14.463 1.00 93.94 90 LYS A N 1
ATOM 701 C CA . LYS A 1 90 ? 25.356 -1.942 -15.332 1.00 93.94 90 LYS A CA 1
ATOM 702 C C . LYS A 1 90 ? 25.016 -2.184 -16.805 1.00 93.94 90 LYS A C 1
ATOM 704 O O . LYS A 1 90 ? 25.284 -1.304 -17.615 1.00 93.94 90 LYS A O 1
ATOM 709 N N . GLN A 1 91 ? 24.371 -3.314 -17.101 1.00 95.19 91 GLN A N 1
ATOM 710 C CA . GLN A 1 91 ? 24.073 -3.807 -18.451 1.00 95.19 91 GLN A CA 1
ATOM 711 C C . GLN A 1 91 ? 22.645 -3.440 -18.899 1.00 95.19 91 GLN A C 1
ATOM 713 O O . GLN A 1 91 ? 22.451 -2.886 -19.974 1.00 95.19 91 GLN A O 1
ATOM 718 N N . VAL A 1 92 ? 21.649 -3.677 -18.041 1.00 95.12 92 VAL A N 1
ATOM 719 C CA . VAL A 1 92 ? 20.219 -3.475 -18.318 1.00 95.12 92 VAL A CA 1
ATOM 720 C C . VAL A 1 92 ? 19.725 -2.217 -17.604 1.00 95.12 92 VAL A C 1
ATOM 722 O O . VAL A 1 92 ? 19.706 -2.155 -16.375 1.00 95.12 92 VAL A O 1
ATOM 725 N N . LYS A 1 93 ? 19.327 -1.194 -18.370 1.00 94.88 93 LYS A N 1
ATOM 726 C CA . LYS A 1 93 ? 18.824 0.090 -17.832 1.00 94.88 93 LYS A CA 1
ATOM 727 C C . LYS A 1 93 ? 17.305 0.141 -17.661 1.00 94.88 93 LYS A C 1
ATOM 729 O O . LYS A 1 93 ? 16.818 0.975 -16.908 1.00 94.88 93 LYS A O 1
ATOM 734 N N . LYS A 1 94 ? 16.576 -0.731 -18.357 1.00 96.88 94 LYS A N 1
ATOM 735 C CA . LYS A 1 94 ? 15.114 -0.826 -18.361 1.00 96.88 94 LYS A CA 1
ATOM 736 C C . LYS A 1 94 ? 14.698 -2.292 -18.405 1.00 96.88 94 LYS A C 1
ATOM 738 O O . LYS A 1 94 ? 15.349 -3.087 -19.073 1.00 96.88 94 LYS A O 1
ATOM 743 N N . ILE A 1 95 ? 13.619 -2.624 -17.711 1.00 95.81 95 ILE A N 1
ATOM 744 C CA . ILE A 1 95 ? 12.874 -3.870 -17.873 1.00 95.81 95 ILE A CA 1
ATOM 745 C C . ILE A 1 95 ? 12.121 -3.746 -19.199 1.00 95.81 95 ILE A C 1
ATOM 747 O O . ILE A 1 95 ? 11.353 -2.796 -19.375 1.00 95.81 95 ILE A O 1
ATOM 751 N N . ASP A 1 96 ? 12.355 -4.674 -20.123 1.00 95.69 96 ASP A N 1
ATOM 752 C CA . ASP A 1 96 ? 11.555 -4.766 -21.342 1.00 95.69 96 ASP A CA 1
ATOM 753 C C . ASP A 1 96 ? 10.117 -5.174 -20.983 1.00 95.69 96 ASP A C 1
ATOM 755 O O . ASP A 1 96 ? 9.902 -6.056 -20.150 1.00 95.69 96 ASP A O 1
ATOM 759 N N . SER A 1 97 ? 9.137 -4.502 -21.584 1.00 93.56 97 SER A N 1
ATOM 760 C CA . SER A 1 97 ? 7.718 -4.779 -21.363 1.00 93.56 97 SER A CA 1
ATOM 761 C C . SER A 1 97 ? 7.248 -6.057 -22.057 1.00 93.56 97 SER A C 1
ATOM 763 O O . SER A 1 97 ? 6.256 -6.635 -21.623 1.00 93.56 97 SER A O 1
ATOM 765 N N . SER A 1 98 ? 7.987 -6.548 -23.063 1.00 96.25 98 SER A N 1
ATOM 766 C CA . SER A 1 98 ? 7.717 -7.845 -23.704 1.00 96.25 98 SER A CA 1
ATOM 767 C C . SER A 1 98 ? 7.665 -9.003 -22.694 1.00 96.25 98 SER A C 1
ATOM 769 O O . SER A 1 98 ? 6.847 -9.907 -22.831 1.00 96.25 98 SER A O 1
ATOM 771 N N . LEU A 1 99 ? 8.467 -8.922 -21.623 1.00 96.31 99 LEU A N 1
ATOM 772 C CA . LEU A 1 99 ? 8.603 -9.931 -20.566 1.00 96.31 99 LEU A CA 1
ATOM 773 C C . LEU A 1 99 ? 7.332 -10.151 -19.724 1.00 96.31 99 LEU A C 1
ATOM 775 O O . LEU A 1 99 ? 7.313 -11.052 -18.887 1.00 96.31 99 LEU A O 1
ATOM 779 N N . TYR A 1 100 ? 6.309 -9.309 -19.881 1.00 96.38 100 TYR A N 1
ATOM 780 C CA . TYR A 1 100 ? 5.039 -9.406 -19.156 1.00 96.38 100 TYR A CA 1
ATOM 781 C C . TYR A 1 100 ? 3.828 -8.946 -19.986 1.00 96.38 100 TYR A C 1
ATOM 783 O O . TYR A 1 100 ? 2.778 -8.631 -19.421 1.00 96.38 100 TYR A O 1
ATOM 791 N N . GLU A 1 101 ? 3.947 -8.912 -21.318 1.00 96.50 101 GLU A N 1
ATOM 792 C CA . GLU A 1 101 ? 2.863 -8.487 -22.217 1.00 96.50 101 GLU A CA 1
ATOM 793 C C . GLU A 1 101 ? 1.615 -9.382 -22.055 1.00 96.50 101 GLU A C 1
ATOM 795 O O . GLU A 1 101 ? 0.509 -8.862 -21.919 1.00 96.50 101 GLU A O 1
ATOM 800 N N . ASP A 1 102 ? 1.801 -10.700 -21.904 1.00 97.38 102 ASP A N 1
ATOM 801 C CA . ASP A 1 102 ? 0.735 -11.684 -21.628 1.00 97.38 102 ASP A CA 1
ATOM 802 C C . ASP A 1 102 ? -0.064 -11.384 -20.341 1.00 97.38 102 ASP A C 1
ATOM 804 O O . ASP A 1 102 ? -1.228 -11.759 -20.204 1.00 97.38 102 ASP A O 1
ATOM 808 N N . PHE A 1 103 ? 0.550 -10.676 -19.386 1.00 97.38 103 PHE A N 1
ATOM 809 C CA . PHE A 1 103 ? -0.018 -10.356 -18.072 1.00 97.38 103 PHE A CA 1
ATOM 810 C C . PHE A 1 103 ? -0.504 -8.899 -17.954 1.00 97.38 103 PHE A C 1
ATOM 812 O O . PHE A 1 103 ? -0.989 -8.465 -16.906 1.00 97.38 103 PHE A O 1
ATOM 819 N N . LYS A 1 104 ? -0.410 -8.118 -19.034 1.00 95.62 104 LYS A N 1
ATOM 820 C CA . LYS A 1 104 ? -0.661 -6.666 -19.068 1.00 95.62 104 LYS A CA 1
ATOM 821 C C . LYS A 1 104 ? -2.093 -6.260 -18.708 1.00 95.62 104 LYS A C 1
ATOM 823 O O . LYS A 1 104 ? -2.292 -5.188 -18.134 1.00 95.62 104 LYS A O 1
ATOM 828 N N . SER A 1 105 ? -3.070 -7.125 -18.981 1.00 96.81 105 SER A N 1
ATOM 829 C CA . SER A 1 105 ? -4.492 -6.985 -18.616 1.00 96.81 105 SER A CA 1
ATOM 830 C C . SER A 1 105 ? -4.997 -8.069 -17.648 1.00 96.81 105 SER A C 1
ATOM 832 O O . SER A 1 105 ? -6.174 -8.054 -17.278 1.00 96.81 105 SER A O 1
ATOM 834 N N . HIS A 1 106 ? -4.124 -8.991 -17.225 1.00 98.31 106 HIS A N 1
ATOM 835 C CA . HIS A 1 106 ? -4.470 -10.133 -16.376 1.00 98.31 106 HIS A CA 1
ATOM 836 C C . HIS A 1 106 ? -5.019 -9.676 -15.018 1.00 98.31 106 HIS A C 1
ATOM 838 O O . HIS A 1 106 ? -4.465 -8.774 -14.391 1.00 98.31 106 HIS A O 1
ATOM 844 N N . TYR A 1 107 ? -6.111 -10.288 -14.570 1.00 98.25 107 TYR A N 1
ATOM 845 C CA . TYR A 1 107 ? -6.663 -10.094 -13.230 1.00 98.25 107 TYR A CA 1
ATOM 846 C C . TYR A 1 107 ? -6.014 -11.111 -12.285 1.00 98.25 107 TYR A C 1
ATOM 848 O O . TYR A 1 107 ? -6.048 -12.309 -12.550 1.00 98.25 107 TYR A O 1
ATOM 856 N N . PHE A 1 108 ? -5.379 -10.609 -11.227 1.00 98.50 108 PHE A N 1
ATOM 857 C CA . PHE A 1 108 ? -4.543 -11.384 -10.306 1.00 98.50 108 PHE A CA 1
ATOM 858 C C . PHE A 1 108 ? -5.291 -11.844 -9.046 1.00 98.50 108 PHE A C 1
ATOM 860 O O . PHE A 1 108 ? -4.773 -12.694 -8.325 1.00 98.50 108 PHE A O 1
ATOM 867 N N . GLY A 1 109 ? -6.474 -11.284 -8.776 1.00 98.25 109 GLY A N 1
ATOM 868 C CA . GLY A 1 109 ? -7.259 -11.527 -7.564 1.00 98.25 109 GLY A CA 1
ATOM 869 C C . GLY A 1 109 ? -7.645 -10.240 -6.830 1.00 98.25 109 GLY A C 1
ATOM 870 O O . GLY A 1 109 ? -7.184 -9.145 -7.168 1.00 98.25 109 GLY A O 1
ATOM 871 N N . ASP A 1 110 ? -8.471 -10.408 -5.803 1.00 97.75 110 ASP A N 1
ATOM 872 C CA . ASP A 1 110 ? -8.872 -9.378 -4.845 1.00 97.75 110 ASP A CA 1
ATOM 873 C C . ASP A 1 110 ? -8.246 -9.675 -3.471 1.00 97.75 110 ASP A C 1
ATOM 875 O O . ASP A 1 110 ? -8.214 -10.825 -3.034 1.00 97.75 110 ASP A O 1
ATOM 879 N N . GLU A 1 111 ? -7.750 -8.644 -2.783 1.00 97.19 111 GLU A N 1
ATOM 880 C CA . GLU A 1 111 ? -7.224 -8.736 -1.410 1.00 97.19 111 GLU A CA 1
ATOM 881 C C . GLU A 1 111 ? -8.119 -7.924 -0.462 1.00 97.19 111 GLU A C 1
ATOM 883 O O . GLU A 1 111 ? -8.315 -6.724 -0.668 1.00 97.19 111 GLU A O 1
ATOM 888 N N . ILE A 1 112 ? -8.644 -8.539 0.599 1.00 96.19 112 ILE A N 1
ATOM 889 C CA . ILE A 1 112 ? -9.436 -7.825 1.614 1.00 96.19 112 ILE A CA 1
ATOM 890 C C . ILE A 1 112 ? -8.494 -7.255 2.682 1.00 96.19 112 ILE A C 1
ATOM 892 O O . ILE A 1 112 ? -7.729 -7.991 3.305 1.00 96.19 112 ILE A O 1
ATOM 896 N N . LEU A 1 113 ? -8.569 -5.944 2.937 1.00 95.19 113 LEU A N 1
ATOM 897 C CA . LEU A 1 113 ? -7.745 -5.277 3.950 1.00 95.19 113 LEU A CA 1
ATOM 898 C C . LEU A 1 113 ? -8.069 -5.790 5.363 1.00 95.19 113 LEU A C 1
ATOM 900 O O . LEU A 1 113 ? -9.027 -5.349 5.994 1.00 95.19 113 LEU A O 1
ATOM 904 N N . HIS A 1 114 ? -7.223 -6.687 5.866 1.00 93.75 114 HIS A N 1
ATOM 905 C CA . HIS A 1 114 ? -7.352 -7.283 7.198 1.00 93.75 114 HIS A CA 1
ATOM 906 C C . HIS A 1 114 ? -6.268 -6.820 8.188 1.00 93.75 114 HIS A C 1
ATOM 908 O O . HIS A 1 114 ? -6.513 -6.806 9.391 1.00 93.75 114 HIS A O 1
ATOM 914 N N . ARG A 1 115 ? -5.074 -6.411 7.730 1.00 96.25 115 ARG A N 1
ATOM 915 C CA . ARG A 1 115 ? -3.956 -6.035 8.619 1.00 96.25 115 ARG A CA 1
ATOM 916 C C . ARG A 1 115 ? -3.091 -4.914 8.043 1.00 96.25 115 ARG A C 1
ATOM 918 O O . ARG A 1 115 ? -2.837 -4.888 6.841 1.00 96.25 115 ARG A O 1
ATOM 925 N N . LEU A 1 116 ? -2.582 -4.033 8.906 1.00 97.62 116 LEU A N 1
ATOM 926 C CA . LEU A 1 116 ? -1.507 -3.085 8.585 1.00 97.62 116 LEU A CA 1
ATOM 927 C C . LEU A 1 116 ? -0.281 -3.352 9.468 1.00 97.62 116 LEU A C 1
ATOM 929 O O . LEU A 1 116 ? -0.379 -3.381 10.695 1.00 97.62 116 LEU A O 1
ATOM 933 N N . ASP A 1 117 ? 0.883 -3.518 8.832 1.00 98.38 117 ASP A N 1
ATOM 934 C CA . ASP A 1 117 ? 2.150 -3.874 9.482 1.00 98.38 117 ASP A CA 1
ATOM 935 C C . ASP A 1 117 ? 3.161 -2.718 9.434 1.00 98.38 117 ASP A C 1
ATOM 937 O O . ASP A 1 117 ? 3.565 -2.264 8.359 1.00 98.38 117 ASP A O 1
ATOM 941 N N . LEU A 1 118 ? 3.672 -2.297 10.596 1.00 98.50 118 LEU A N 1
ATOM 942 C CA . LEU A 1 118 ? 4.801 -1.369 10.683 1.00 98.50 118 LEU A CA 1
ATOM 943 C C . LEU A 1 118 ? 6.102 -2.113 10.354 1.00 98.50 118 LEU A C 1
ATOM 945 O O . LEU A 1 118 ? 6.752 -2.696 11.224 1.00 98.50 118 LEU A O 1
ATOM 949 N N . CYS A 1 119 ? 6.474 -2.109 9.076 1.00 98.44 119 CYS A N 1
ATOM 950 C CA . CYS A 1 119 ? 7.621 -2.854 8.562 1.00 98.44 119 CYS A CA 1
ATOM 951 C C . CYS A 1 119 ? 8.932 -2.051 8.560 1.00 98.44 119 CYS A C 1
ATOM 953 O O . CYS A 1 119 ? 8.983 -0.902 8.122 1.00 98.44 119 CYS A O 1
ATOM 955 N N . SER A 1 120 ? 10.038 -2.696 8.938 1.00 98.12 120 SER A N 1
ATOM 956 C CA . SER A 1 120 ? 11.392 -2.166 8.755 1.00 98.12 120 SER A CA 1
ATOM 957 C C . SER A 1 120 ? 11.939 -2.496 7.364 1.00 98.12 120 SER A C 1
ATOM 959 O O . SER A 1 120 ? 11.963 -3.653 6.940 1.00 98.12 120 SER A O 1
ATOM 961 N N . MET A 1 121 ? 12.450 -1.479 6.664 1.00 96.62 121 MET A N 1
ATOM 962 C CA . MET A 1 121 ? 13.070 -1.634 5.340 1.00 96.62 121 MET A CA 1
ATOM 963 C C . MET A 1 121 ? 14.509 -2.180 5.379 1.00 96.62 121 MET A C 1
ATOM 965 O O . MET A 1 121 ? 15.032 -2.560 4.330 1.00 96.62 121 MET A O 1
ATOM 969 N N . LEU A 1 122 ? 15.161 -2.168 6.552 1.00 97.31 122 LEU A N 1
ATOM 970 C CA . LEU A 1 122 ? 16.602 -2.432 6.705 1.00 97.31 122 LEU A CA 1
ATOM 971 C C . LEU A 1 122 ? 16.936 -3.610 7.634 1.00 97.31 122 LEU A C 1
ATOM 973 O O . LEU A 1 122 ? 18.003 -4.206 7.481 1.00 97.31 122 LEU A O 1
ATOM 977 N N . LYS A 1 123 ? 16.056 -3.974 8.580 1.00 98.19 123 LYS A N 1
ATOM 978 C CA . LYS A 1 123 ? 16.234 -5.193 9.388 1.00 98.19 123 LYS A CA 1
ATOM 979 C C . LYS A 1 123 ? 16.152 -6.450 8.509 1.00 98.19 123 LYS A C 1
ATOM 981 O O . LYS A 1 123 ? 15.527 -6.457 7.447 1.00 98.19 123 LYS A O 1
ATOM 986 N N . LYS A 1 124 ? 16.774 -7.543 8.969 1.00 98.12 124 LYS A N 1
ATOM 987 C CA . LYS A 1 124 ? 16.710 -8.853 8.301 1.00 98.12 124 LYS A CA 1
ATOM 988 C C . LYS A 1 124 ? 15.250 -9.312 8.184 1.00 98.12 124 LYS A C 1
ATOM 990 O O . LYS A 1 124 ? 14.513 -9.272 9.164 1.00 98.12 124 LYS A O 1
ATOM 995 N N . LYS A 1 125 ? 14.870 -9.781 6.993 1.00 98.12 125 LYS A N 1
ATOM 996 C CA . LYS A 1 125 ? 13.564 -10.396 6.712 1.00 98.12 125 LYS A CA 1
ATOM 997 C C . LYS A 1 125 ? 13.257 -11.580 7.636 1.00 98.12 125 LYS A C 1
ATOM 999 O O . LYS A 1 125 ? 14.167 -12.268 8.104 1.00 98.12 125 LYS A O 1
ATOM 1004 N N . GLN A 1 126 ? 11.966 -11.828 7.832 1.00 98.00 126 GLN A N 1
ATOM 1005 C CA . GLN A 1 126 ? 11.450 -13.016 8.510 1.00 98.00 126 GLN A CA 1
ATOM 1006 C C . GLN A 1 126 ? 11.792 -14.304 7.725 1.00 98.00 126 GLN A C 1
ATOM 1008 O O . GLN A 1 126 ? 12.069 -14.224 6.523 1.00 98.00 126 GLN A O 1
ATOM 1013 N N . PRO A 1 127 ? 11.764 -15.500 8.353 1.00 97.94 127 PRO A N 1
ATOM 1014 C CA . PRO A 1 127 ? 12.094 -16.765 7.682 1.00 97.94 127 PRO A CA 1
ATOM 1015 C C . PRO A 1 127 ? 11.222 -17.087 6.458 1.00 97.94 127 PRO A C 1
ATOM 1017 O O . PRO A 1 127 ? 11.707 -17.689 5.508 1.00 97.94 127 PRO A O 1
ATOM 1020 N N . ASN A 1 128 ? 9.967 -16.627 6.446 1.00 96.62 128 ASN A N 1
ATOM 1021 C CA . ASN A 1 128 ? 9.032 -16.731 5.317 1.00 96.62 128 ASN A CA 1
ATOM 1022 C C . ASN A 1 128 ? 9.314 -15.732 4.167 1.00 96.62 128 ASN A C 1
ATOM 1024 O O . ASN A 1 128 ? 8.559 -15.672 3.202 1.00 96.62 128 ASN A O 1
ATOM 1028 N N . GLY A 1 129 ? 10.364 -14.909 4.268 1.00 96.88 129 GLY A N 1
ATOM 1029 C CA . GLY A 1 129 ? 10.716 -13.893 3.273 1.00 96.88 129 GLY A CA 1
ATOM 1030 C C . GLY A 1 129 ? 9.958 -12.563 3.393 1.00 96.88 129 GLY A C 1
ATOM 1031 O O . GLY A 1 129 ? 10.259 -11.639 2.622 1.00 96.88 129 GLY A O 1
ATOM 1032 N N . TYR A 1 130 ? 9.035 -12.424 4.350 1.00 98.19 130 TYR A N 1
ATOM 1033 C CA . TYR A 1 130 ? 8.338 -11.167 4.638 1.00 98.19 130 TYR A CA 1
ATOM 1034 C C . TYR A 1 130 ? 9.259 -10.144 5.330 1.00 98.19 130 TYR A C 1
ATOM 1036 O O . TYR A 1 130 ? 10.359 -10.467 5.793 1.00 98.19 130 TYR A O 1
ATOM 1044 N N . TYR A 1 131 ? 8.837 -8.882 5.374 1.00 98.19 131 TYR A N 1
ATOM 1045 C CA . TYR A 1 131 ? 9.570 -7.822 6.069 1.00 98.19 131 TYR A CA 1
ATOM 1046 C C . TYR A 1 131 ? 9.601 -8.056 7.585 1.00 98.19 131 TYR A C 1
ATOM 1048 O O . TYR A 1 131 ? 8.753 -8.749 8.141 1.00 98.19 131 TYR A O 1
ATOM 1056 N N . TYR A 1 132 ? 10.591 -7.482 8.268 1.00 98.38 132 TYR A N 1
ATOM 1057 C CA . TYR A 1 132 ? 10.575 -7.440 9.729 1.00 98.38 132 TYR A CA 1
ATOM 1058 C C . TYR A 1 132 ? 9.462 -6.491 10.184 1.00 98.38 132 TYR A C 1
ATOM 1060 O O . TYR A 1 132 ? 9.483 -5.322 9.799 1.00 98.38 132 TYR A O 1
ATOM 1068 N N . CYS A 1 133 ? 8.531 -6.967 11.006 1.00 98.12 133 CYS A N 1
ATOM 1069 C CA . CYS A 1 133 ? 7.447 -6.162 11.569 1.00 98.12 133 CYS A CA 1
ATOM 1070 C C . CYS A 1 133 ? 7.825 -5.710 12.986 1.00 98.12 133 CYS A C 1
ATOM 1072 O O . CYS A 1 133 ? 8.233 -6.530 13.804 1.00 98.12 133 CYS A O 1
ATOM 1074 N N . GLU A 1 134 ? 7.705 -4.413 13.270 1.00 98.00 134 GLU A N 1
ATOM 1075 C CA . GLU A 1 134 ? 7.867 -3.852 14.621 1.00 98.00 134 GLU A CA 1
ATOM 1076 C C . GLU A 1 134 ? 6.563 -3.976 15.433 1.00 98.00 134 GLU A C 1
ATOM 1078 O O . GLU A 1 134 ? 6.595 -4.149 16.647 1.00 98.00 134 GLU A O 1
ATOM 1083 N N . SER A 1 135 ? 5.416 -3.862 14.754 1.00 97.81 135 SER A N 1
ATOM 1084 C CA . SER A 1 135 ? 4.059 -3.972 15.303 1.00 97.81 135 SER A CA 1
ATOM 1085 C C . SER A 1 135 ? 3.038 -4.139 14.169 1.00 97.81 135 SER A C 1
ATOM 1087 O O . SER A 1 135 ? 3.324 -3.758 13.031 1.00 97.81 135 SER A O 1
ATOM 1089 N N . SER A 1 136 ? 1.838 -4.619 14.493 1.00 97.94 136 SER A N 1
ATOM 1090 C CA . SER A 1 136 ? 0.721 -4.806 13.556 1.00 97.94 136 SER A CA 1
ATOM 1091 C C . SER A 1 136 ? -0.592 -4.339 14.187 1.00 97.94 136 SER A C 1
ATOM 1093 O O . SER A 1 136 ? -0.731 -4.414 15.406 1.00 97.94 136 SER A O 1
ATOM 1095 N N . ILE A 1 137 ? -1.553 -3.907 13.369 1.00 97.00 137 ILE A N 1
ATOM 1096 C CA . ILE A 1 137 ? -2.966 -3.736 13.755 1.00 97.00 137 ILE A CA 1
ATOM 1097 C C . ILE A 1 137 ? -3.854 -4.541 12.809 1.00 97.00 137 ILE A C 1
ATOM 1099 O O . ILE A 1 137 ? -3.575 -4.611 11.610 1.00 97.00 137 ILE A O 1
ATOM 1103 N N . VAL A 1 138 ? -4.894 -5.163 13.362 1.00 94.81 138 VAL A N 1
ATOM 1104 C CA . VAL A 1 138 ? -5.8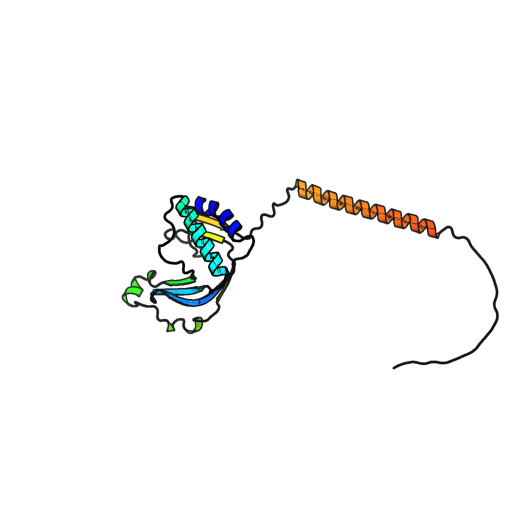29 -6.057 12.665 1.00 94.81 138 VAL A CA 1
ATOM 1105 C C . VAL A 1 138 ? -7.212 -5.407 12.619 1.00 94.81 138 VAL A C 1
ATOM 1107 O O . VAL A 1 138 ? -7.613 -4.744 13.572 1.00 94.81 138 VAL A O 1
ATOM 1110 N N . PHE A 1 139 ? -7.921 -5.604 11.510 1.00 89.69 139 PHE A N 1
ATOM 1111 C CA . PHE A 1 139 ? -9.259 -5.086 11.227 1.00 89.69 139 PHE A CA 1
ATOM 1112 C C . PHE A 1 139 ? -10.220 -6.230 10.896 1.00 89.69 139 PHE A C 1
ATOM 1114 O O . PHE A 1 139 ? -9.814 -7.275 10.383 1.00 89.69 139 PHE A O 1
ATOM 1121 N N . GLY A 1 140 ? -11.512 -6.030 11.155 1.00 74.69 140 GLY A N 1
ATOM 1122 C CA . GLY A 1 140 ? -12.546 -7.039 10.887 1.00 74.69 140 GLY A CA 1
ATOM 1123 C C . GLY A 1 140 ? -12.646 -8.137 11.952 1.00 74.69 140 GLY A C 1
ATOM 1124 O O . GLY A 1 140 ? -13.627 -8.881 11.961 1.00 74.69 140 GLY A O 1
ATOM 1125 N N . GLU A 1 141 ? -11.713 -8.179 12.908 1.00 64.00 141 GLU A N 1
ATOM 1126 C CA . GLU A 1 141 ? -11.980 -8.737 14.232 1.00 64.00 141 GLU A CA 1
ATOM 1127 C C . GLU A 1 141 ? -13.126 -7.938 14.856 1.00 64.00 141 GLU A C 1
ATOM 1129 O O . GLU A 1 141 ? -12.948 -6.839 15.381 1.00 64.00 141 GLU A O 1
ATOM 1134 N N . LYS A 1 142 ? -14.340 -8.490 14.793 1.00 53.84 142 LYS A N 1
ATOM 1135 C CA . LYS A 1 142 ? -15.400 -8.029 15.679 1.00 53.84 142 LYS A CA 1
ATOM 1136 C C . LYS A 1 142 ? -14.906 -8.262 17.099 1.00 53.84 142 LYS A C 1
ATOM 1138 O O . LYS A 1 142 ? -14.770 -9.415 17.502 1.00 53.84 142 LYS A O 1
ATOM 1143 N N . HIS A 1 143 ? -14.803 -7.195 17.886 1.00 45.81 143 HIS A N 1
ATOM 1144 C CA . HIS A 1 143 ? -15.051 -7.294 19.319 1.00 45.81 143 HIS A CA 1
ATOM 1145 C C . HIS A 1 143 ? -16.534 -7.646 19.532 1.00 45.81 143 HIS A C 1
ATOM 1147 O O . HIS A 1 143 ? -17.338 -6.851 20.014 1.00 45.81 143 HIS A O 1
ATOM 1153 N N . ALA A 1 144 ? -16.890 -8.888 19.192 1.00 41.56 144 ALA A N 1
ATOM 1154 C CA . ALA A 1 144 ? -17.672 -9.657 20.130 1.00 41.56 144 ALA A CA 1
ATOM 1155 C C . ALA A 1 144 ? -16.843 -9.641 21.416 1.00 41.56 144 ALA A C 1
ATOM 1157 O O . ALA A 1 144 ? -15.794 -10.276 21.499 1.00 41.56 144 ALA A O 1
ATOM 1158 N N . VAL A 1 145 ? -17.271 -8.818 22.372 1.00 49.12 145 VAL A N 1
ATOM 1159 C CA . VAL A 1 145 ? -16.946 -9.064 23.772 1.00 49.12 145 VAL A CA 1
ATOM 1160 C C . VAL A 1 145 ? -17.365 -10.511 23.992 1.00 49.12 145 VAL A C 1
ATOM 1162 O O . VAL A 1 145 ? -18.548 -10.812 23.810 1.00 49.12 145 VAL A O 1
ATOM 1165 N N . GLU A 1 146 ? -16.418 -11.416 24.256 1.00 54.19 146 GLU A N 1
ATOM 1166 C CA . GLU A 1 146 ? -16.814 -12.750 24.697 1.00 54.19 146 GLU A CA 1
ATOM 1167 C C . GLU A 1 146 ? -17.655 -12.532 25.957 1.00 54.19 146 GLU A C 1
ATOM 1169 O O . GLU A 1 146 ? -17.171 -11.868 26.881 1.00 54.19 146 GLU A O 1
ATOM 1174 N N . PRO A 1 147 ? -18.932 -12.959 25.965 1.00 60.81 147 PRO A N 1
ATOM 1175 C CA . PRO A 1 147 ? -19.774 -12.777 27.133 1.00 60.81 147 PRO A CA 1
ATOM 1176 C C . PRO A 1 147 ? -19.078 -13.477 28.293 1.00 60.81 147 PRO A C 1
ATOM 1178 O O . PRO A 1 147 ? -18.735 -14.653 28.173 1.00 60.81 147 PRO A O 1
ATOM 1181 N N . ASP A 1 148 ? -18.843 -12.734 29.375 1.00 76.31 148 ASP A N 1
ATOM 1182 C CA . ASP A 1 148 ? -18.157 -13.237 30.566 1.00 76.31 148 ASP A CA 1
ATOM 1183 C C . ASP A 1 148 ? -18.776 -14.571 31.012 1.00 76.31 148 ASP A C 1
ATOM 1185 O O . ASP A 1 148 ? -19.973 -14.806 30.808 1.00 76.31 148 ASP A O 1
ATOM 1189 N N . ASP A 1 149 ? -17.998 -15.445 31.654 1.00 83.62 149 ASP A N 1
ATOM 1190 C CA . ASP A 1 149 ? -18.485 -16.760 32.090 1.00 83.62 149 ASP A CA 1
ATOM 1191 C C . ASP A 1 149 ? -19.763 -16.622 32.946 1.00 83.62 149 ASP A C 1
ATOM 1193 O O . ASP A 1 149 ? -20.678 -17.446 32.859 1.00 83.62 149 ASP A O 1
ATOM 1197 N N . ALA A 1 150 ? -19.895 -15.527 33.707 1.00 84.38 150 ALA A N 1
ATOM 1198 C CA . ALA A 1 150 ? -21.113 -15.187 34.438 1.00 84.38 150 ALA A CA 1
ATOM 1199 C C . ALA A 1 150 ? -22.331 -14.898 33.531 1.00 84.38 150 ALA A C 1
ATOM 1201 O O . ALA A 1 150 ? -23.452 -15.297 33.865 1.00 84.38 150 ALA A O 1
ATOM 1202 N N . GLU A 1 151 ? -22.149 -14.242 32.381 1.00 84.38 151 GLU A N 1
ATOM 1203 C CA . GLU A 1 151 ? -23.209 -14.024 31.390 1.00 84.38 151 GLU A CA 1
ATOM 1204 C C . GLU A 1 151 ? -23.576 -15.320 30.659 1.00 84.38 151 GLU A C 1
ATOM 1206 O O . GLU A 1 151 ? -24.765 -15.614 30.515 1.00 84.38 151 GLU A O 1
ATOM 1211 N N . LEU A 1 152 ? -22.596 -16.147 30.279 1.00 87.25 152 LEU A N 1
ATOM 1212 C CA . LEU A 1 152 ? -22.832 -17.472 29.684 1.00 87.25 152 LEU A CA 1
ATOM 1213 C C . LEU A 1 152 ? -23.601 -18.405 30.634 1.00 87.25 152 LEU A C 1
ATOM 1215 O O . LEU A 1 152 ? -24.567 -19.064 30.226 1.00 87.25 152 LEU A O 1
ATOM 1219 N N . VAL A 1 153 ? -23.243 -18.421 31.921 1.00 89.31 153 VAL A N 1
ATOM 1220 C CA . VAL A 1 153 ? -23.969 -19.161 32.968 1.00 89.31 153 VAL A CA 1
ATOM 1221 C C . VAL A 1 153 ? -25.373 -18.579 33.195 1.00 89.31 153 VAL A C 1
ATOM 1223 O O . VAL A 1 153 ? -26.338 -19.332 33.340 1.00 89.31 153 VAL A O 1
ATOM 1226 N N . SER A 1 154 ? -25.537 -17.254 33.158 1.00 91.62 154 SER A N 1
ATOM 1227 C CA . SER A 1 154 ? -26.845 -16.584 33.273 1.00 91.62 154 SER A CA 1
ATOM 1228 C C . SER A 1 154 ? -27.778 -16.900 32.091 1.00 91.62 154 SER A C 1
ATOM 1230 O O . SER A 1 154 ? -28.959 -17.209 32.283 1.00 91.62 154 SER A O 1
ATOM 1232 N N . LEU A 1 155 ? -27.251 -16.884 30.863 1.00 91.62 155 LEU A N 1
ATOM 1233 C CA . LEU A 1 155 ? -27.979 -17.208 29.635 1.00 91.62 155 LEU A CA 1
ATOM 1234 C C . LEU A 1 155 ? -28.377 -18.686 29.584 1.00 91.62 155 LEU A C 1
ATOM 1236 O O . LEU A 1 155 ? -29.551 -18.994 29.370 1.00 91.62 155 LEU A O 1
ATOM 1240 N N . SER A 1 156 ? -27.436 -19.600 29.829 1.00 94.06 156 SER A N 1
ATOM 1241 C CA . SER A 1 156 ? -27.713 -21.043 29.849 1.00 94.06 156 SER A CA 1
ATOM 1242 C C . SER A 1 156 ? -28.729 -21.416 30.934 1.00 94.06 156 SER A C 1
ATOM 1244 O O . SER A 1 156 ? -29.68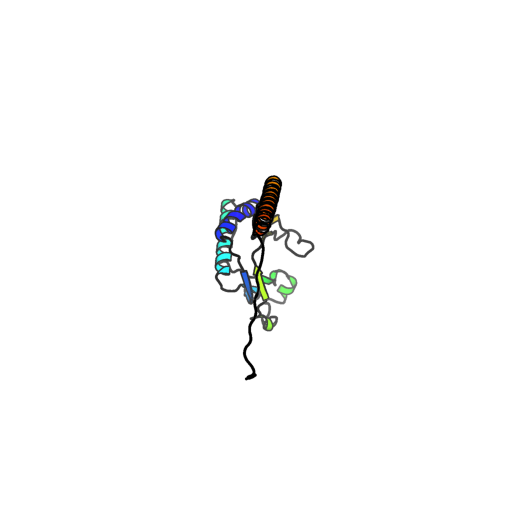3 -22.141 30.642 1.00 94.06 156 SER A O 1
ATOM 1246 N N . LYS A 1 157 ? -28.625 -20.837 32.140 1.00 95.50 157 LYS A N 1
ATOM 1247 C CA . LYS A 1 157 ? -29.641 -20.982 33.194 1.00 95.50 157 LYS A CA 1
ATOM 1248 C C . LYS A 1 157 ? -31.030 -20.536 32.721 1.00 95.50 157 LYS A C 1
ATOM 1250 O O . LYS A 1 157 ? -31.975 -21.316 32.822 1.00 95.50 157 LYS A O 1
ATOM 1255 N N . ARG A 1 158 ? -31.160 -19.330 32.151 1.00 96.19 158 ARG A N 1
ATOM 1256 C CA . ARG A 1 158 ? -32.443 -18.816 31.628 1.00 96.19 158 ARG A CA 1
ATOM 1257 C C . ARG A 1 158 ? -33.027 -19.692 30.520 1.00 96.19 158 ARG A C 1
ATOM 1259 O O . ARG A 1 158 ? -34.247 -19.819 30.427 1.00 96.19 158 ARG A O 1
ATOM 1266 N N . LEU A 1 159 ? -32.193 -20.282 29.663 1.00 96.38 159 LEU A N 1
ATOM 1267 C CA . LEU A 1 159 ? -32.646 -21.201 28.614 1.00 96.38 159 LEU A CA 1
ATOM 1268 C C . LEU A 1 159 ? -33.206 -22.501 29.210 1.00 96.38 159 LEU A C 1
ATOM 1270 O O . LEU A 1 159 ? -34.281 -22.936 28.797 1.00 96.38 159 LEU A O 1
ATOM 1274 N N . VAL A 1 160 ? -32.539 -23.070 30.220 1.00 97.44 160 VAL A N 1
ATOM 1275 C CA . VAL A 1 160 ? -33.026 -24.252 30.953 1.00 97.44 160 VAL A CA 1
ATOM 1276 C C . VAL A 1 160 ? -34.327 -23.945 31.702 1.00 97.44 160 VAL A C 1
ATOM 1278 O O . VAL A 1 160 ? -35.290 -24.694 31.563 1.00 97.44 160 VAL A O 1
ATOM 1281 N N . GLU A 1 161 ? -34.404 -22.828 32.431 1.00 95.25 161 GLU A N 1
ATOM 1282 C CA . GLU A 1 161 ? -35.619 -22.414 33.153 1.00 95.25 161 GLU A CA 1
ATOM 1283 C C . GLU A 1 161 ? -36.816 -22.246 32.200 1.00 95.25 161 GLU A C 1
ATOM 1285 O O . GLU A 1 161 ? -37.890 -22.792 32.453 1.00 95.25 161 GLU A O 1
ATOM 1290 N N . ASN A 1 162 ? -36.627 -21.583 31.052 1.00 95.44 162 ASN A N 1
ATOM 1291 C CA . ASN A 1 162 ? -37.674 -21.441 30.034 1.00 95.44 162 ASN A CA 1
ATOM 1292 C C . ASN A 1 162 ? -38.082 -22.776 29.384 1.00 95.44 162 ASN A C 1
ATOM 1294 O O . ASN A 1 162 ? -39.257 -22.960 29.060 1.00 95.44 162 ASN A O 1
ATOM 1298 N N . ALA A 1 163 ? -37.145 -23.707 29.181 1.00 96.38 163 ALA A N 1
ATOM 1299 C CA . ALA A 1 163 ? -37.450 -25.035 28.649 1.00 96.38 163 ALA A CA 1
ATOM 1300 C C . ALA A 1 163 ? -38.264 -25.874 29.651 1.00 96.38 163 ALA A C 1
ATOM 1302 O O . ALA A 1 163 ? -39.267 -26.479 29.272 1.00 96.38 163 ALA A O 1
ATOM 1303 N N . VAL A 1 164 ? -37.886 -25.849 30.935 1.00 97.19 164 VAL A N 1
ATOM 1304 C CA . VAL A 1 164 ? -38.611 -26.533 32.018 1.00 97.19 164 VAL A CA 1
ATOM 1305 C C . VAL A 1 164 ? -40.019 -25.959 32.186 1.00 97.19 164 VAL A C 1
ATOM 1307 O O . VAL A 1 164 ? -40.974 -26.729 32.248 1.00 97.19 164 VAL A O 1
ATOM 1310 N N . LEU A 1 165 ? -40.179 -24.630 32.190 1.00 95.94 165 LEU A N 1
ATOM 1311 C CA . LEU A 1 165 ? -41.497 -23.988 32.284 1.00 95.94 165 LEU A CA 1
ATOM 1312 C C . LEU A 1 165 ? -42.430 -24.414 31.140 1.00 95.94 165 LEU A C 1
ATOM 1314 O O . LEU A 1 165 ? -43.577 -24.778 31.395 1.00 95.94 165 LEU A O 1
ATOM 1318 N N . LYS A 1 166 ? -41.930 -24.449 29.897 1.00 96.56 166 LYS A N 1
ATOM 1319 C CA . LYS A 1 166 ? -42.704 -24.925 28.737 1.00 96.56 166 LYS A CA 1
ATOM 1320 C C . LYS A 1 166 ? -43.092 -26.400 28.858 1.00 96.56 166 LYS A C 1
ATOM 1322 O O . LYS A 1 166 ? -44.246 -26.733 28.608 1.00 96.56 166 LYS A O 1
ATOM 1327 N N . ALA A 1 167 ? -42.169 -27.267 29.277 1.00 96.88 167 ALA A N 1
ATOM 1328 C CA . ALA A 1 167 ? -42.443 -28.694 29.453 1.00 96.88 167 ALA A CA 1
ATOM 1329 C C . ALA A 1 167 ? -43.480 -28.965 30.562 1.00 96.88 167 ALA A C 1
ATOM 1331 O O . ALA A 1 167 ? -44.381 -29.784 30.381 1.00 96.88 167 ALA A O 1
ATOM 1332 N N . VAL A 1 168 ? -43.399 -28.244 31.687 1.00 96.31 168 VAL A N 1
ATOM 1333 C CA . VAL A 1 168 ? -44.384 -28.329 32.779 1.00 96.31 168 VAL A CA 1
ATOM 1334 C C . VAL A 1 168 ? -45.757 -27.835 32.323 1.00 96.31 168 VAL A C 1
ATOM 1336 O O . VAL A 1 168 ? -46.760 -28.487 32.609 1.00 96.31 168 VAL A O 1
ATOM 1339 N N . GLN A 1 169 ? -45.820 -26.721 31.587 1.00 94.88 169 GLN A N 1
ATOM 1340 C CA . GLN A 1 169 ? -47.086 -26.206 31.070 1.00 94.88 169 GLN A CA 1
ATOM 1341 C C . GLN A 1 169 ? -47.727 -27.172 30.059 1.00 94.88 169 GLN A C 1
ATOM 1343 O O . GLN A 1 169 ? -48.905 -27.492 30.204 1.00 94.88 169 GLN A O 1
ATOM 1348 N N . GLN A 1 170 ? -46.954 -27.715 29.112 1.00 95.25 170 GLN A N 1
ATOM 1349 C CA . GLN A 1 170 ? -47.442 -28.721 28.162 1.00 95.25 170 GLN A CA 1
ATOM 1350 C C . GLN A 1 170 ? -48.006 -29.960 28.884 1.00 95.25 170 GLN A C 1
ATOM 1352 O O . GLN A 1 170 ? -49.110 -30.404 28.575 1.00 95.25 170 GLN A O 1
ATOM 1357 N N . TYR A 1 171 ? -47.304 -30.482 29.896 1.00 94.75 171 TYR A N 1
ATOM 1358 C CA . TYR A 1 171 ? -47.783 -31.618 30.694 1.00 94.75 171 TYR A CA 1
ATOM 1359 C C . TYR A 1 171 ? -49.118 -31.330 31.410 1.00 94.75 171 TYR A C 1
ATOM 1361 O O . TYR A 1 171 ? -49.997 -32.196 31.477 1.00 94.75 171 TYR A O 1
ATOM 1369 N N . LEU A 1 172 ? -49.300 -30.113 31.935 1.00 94.19 172 LEU A N 1
ATOM 1370 C CA . LEU A 1 172 ? -50.554 -29.691 32.569 1.00 94.19 172 LEU A CA 1
ATOM 1371 C C . LEU A 1 172 ? -51.701 -29.573 31.553 1.00 94.19 172 LEU A C 1
ATOM 1373 O O . LEU A 1 172 ? -52.817 -30.007 31.840 1.00 94.19 172 LEU A O 1
ATOM 1377 N N . GLU A 1 173 ? -51.436 -29.043 30.359 1.00 93.12 173 GLU A N 1
ATOM 1378 C CA . GLU A 1 173 ? -52.423 -28.940 29.278 1.00 93.12 173 GLU A CA 1
ATOM 1379 C C . GLU A 1 173 ? -52.843 -30.329 28.756 1.00 93.12 173 GLU A C 1
ATOM 1381 O O . GLU A 1 173 ? -54.038 -30.601 28.605 1.00 93.12 173 GLU A O 1
ATOM 1386 N N . GLU A 1 174 ? -51.892 -31.249 28.564 1.00 89.88 174 GLU A N 1
ATOM 1387 C CA . GLU A 1 174 ? -52.162 -32.634 28.154 1.00 89.88 174 GLU A CA 1
ATOM 1388 C C . GLU A 1 174 ? -52.966 -33.413 29.211 1.00 89.88 174 GLU A C 1
ATOM 1390 O O . GLU A 1 174 ? -53.953 -34.080 28.879 1.00 89.88 174 GLU A O 1
ATOM 1395 N N . THR A 1 175 ? -52.604 -33.310 30.495 1.00 86.06 175 THR A N 1
ATOM 1396 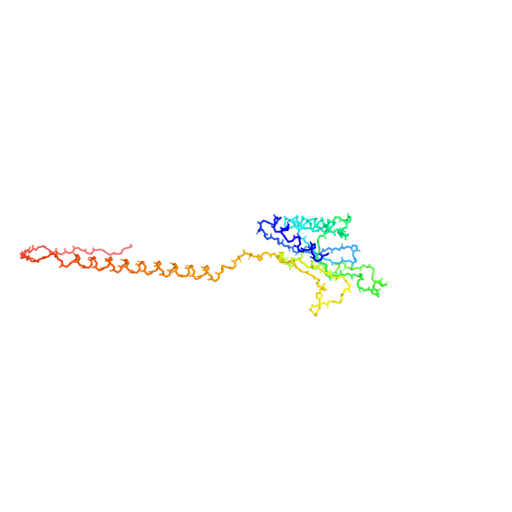C CA . THR A 1 175 ? -53.308 -34.029 31.575 1.00 86.06 175 THR A CA 1
ATOM 1397 C C . THR A 1 175 ? -54.710 -33.478 31.852 1.00 86.06 175 THR A C 1
ATOM 1399 O O . THR A 1 175 ? -55.646 -34.265 32.040 1.00 86.06 175 THR A O 1
ATOM 1402 N N . GLN A 1 176 ? -54.915 -32.156 31.809 1.00 79.00 176 GLN A N 1
ATOM 1403 C CA . GLN A 1 176 ? -56.249 -31.570 31.998 1.00 79.00 176 GLN A CA 1
ATOM 1404 C C . GLN A 1 176 ? -57.189 -31.852 30.818 1.00 79.00 176 GLN A C 1
ATOM 1406 O O . GLN A 1 176 ? -58.347 -32.214 31.040 1.00 79.00 176 GLN A O 1
ATOM 1411 N N . ASN A 1 177 ? -56.708 -31.768 29.571 1.00 66.12 177 ASN A N 1
ATOM 1412 C CA . ASN A 1 177 ? -57.532 -32.094 28.402 1.00 66.12 177 ASN A CA 1
ATOM 1413 C C . ASN A 1 177 ? -57.921 -33.579 28.366 1.00 66.12 177 ASN A C 1
ATOM 1415 O O . ASN A 1 177 ? -59.079 -33.899 28.092 1.00 66.12 177 ASN A O 1
ATOM 1419 N N . LYS A 1 178 ? -57.004 -34.486 28.730 1.00 59.88 178 LYS A N 1
ATOM 1420 C CA . LYS A 1 178 ? -57.296 -35.926 28.817 1.00 59.88 178 LYS A CA 1
ATOM 1421 C C . LYS A 1 178 ? -58.364 -36.252 29.868 1.00 59.88 178 LYS A C 1
ATOM 1423 O O . LYS A 1 178 ? -59.199 -37.118 29.631 1.00 59.88 178 LYS A O 1
ATOM 1428 N N . THR A 1 179 ? -58.383 -35.519 30.982 1.00 54.56 179 THR A N 1
ATOM 1429 C CA . THR A 1 179 ? -59.383 -35.684 32.056 1.00 54.56 179 THR A CA 1
ATOM 1430 C C . THR A 1 179 ? -60.784 -35.206 31.638 1.00 54.56 179 THR A C 1
ATOM 1432 O O . THR A 1 179 ? -61.786 -35.709 32.139 1.00 54.56 179 THR A O 1
ATOM 1435 N N . ARG A 1 180 ? -60.886 -34.267 30.685 1.00 53.94 180 ARG A N 1
ATOM 1436 C CA . ARG A 1 180 ? -62.173 -33.752 30.177 1.00 53.94 180 ARG A CA 1
ATOM 1437 C C . ARG A 1 180 ? -62.863 -34.646 29.143 1.00 53.94 180 ARG A C 1
ATOM 1439 O O . ARG A 1 180 ? -64.056 -34.473 28.925 1.00 53.94 180 ARG A O 1
ATOM 1446 N N . GLN A 1 181 ? -62.158 -35.584 28.507 1.00 52.41 181 GLN A N 1
ATOM 1447 C CA . GLN A 1 181 ? -62.757 -36.481 27.504 1.00 52.41 181 GLN A CA 1
ATOM 1448 C C . GLN A 1 181 ? -63.415 -37.740 28.098 1.00 52.41 181 GLN A C 1
ATOM 1450 O O . GLN A 1 181 ? -64.058 -38.487 27.366 1.00 52.41 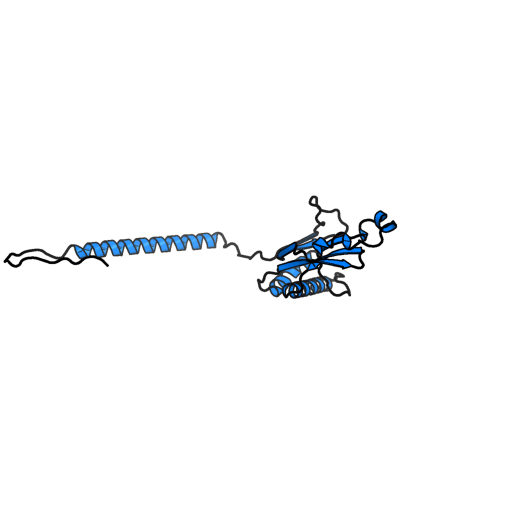181 GLN A O 1
ATOM 1455 N N . THR A 1 182 ? -63.269 -37.994 29.403 1.00 49.88 182 THR A N 1
ATOM 1456 C CA . THR A 1 182 ? -63.683 -39.260 30.038 1.00 49.88 182 THR A CA 1
ATOM 1457 C C . THR A 1 182 ? -65.030 -39.238 30.769 1.00 49.88 182 THR A C 1
ATOM 1459 O O . THR A 1 182 ? -65.466 -40.296 31.211 1.00 49.88 182 THR A O 1
ATOM 1462 N N . ASP A 1 183 ? -65.706 -38.091 30.886 1.00 43.53 183 ASP A N 1
ATOM 1463 C CA . ASP A 1 183 ? -66.944 -37.943 31.677 1.00 43.53 183 ASP A CA 1
ATOM 1464 C C . ASP A 1 183 ? -68.132 -37.480 30.803 1.00 43.53 183 ASP A C 1
ATOM 1466 O O . ASP A 1 183 ? -68.586 -36.339 30.869 1.00 43.53 183 ASP A O 1
ATOM 1470 N N . GLY A 1 184 ? -68.560 -38.361 29.882 1.00 40.03 184 GLY A N 1
ATOM 1471 C CA . GLY A 1 184 ? -69.469 -38.036 28.762 1.00 40.03 184 GLY A CA 1
ATOM 1472 C C . GLY A 1 184 ? -70.723 -38.914 28.580 1.00 40.03 184 GLY A C 1
ATOM 1473 O O . GLY A 1 184 ? -71.525 -38.621 27.700 1.00 40.03 184 GLY A O 1
ATOM 1474 N N . SER A 1 185 ? -70.931 -39.931 29.429 1.00 42.00 185 SER A N 1
ATOM 1475 C CA . SER A 1 185 ? -72.150 -40.777 29.528 1.00 42.00 185 SER A CA 1
ATOM 1476 C C . SER A 1 185 ? -72.572 -41.674 28.319 1.00 42.00 185 SER A C 1
ATOM 1478 O O . SER A 1 185 ? -72.009 -41.548 27.233 1.00 42.00 185 SER A O 1
ATOM 1480 N N . PRO A 1 186 ? -73.499 -42.660 28.502 1.00 50.75 186 PRO A N 1
ATOM 1481 C CA . PRO A 1 186 ? -73.659 -43.809 27.580 1.00 50.75 186 PRO A CA 1
ATOM 1482 C C . PRO A 1 186 ? -75.086 -44.091 27.013 1.00 50.75 186 PRO A C 1
ATOM 1484 O O . PRO A 1 186 ? -76.073 -43.751 27.652 1.00 50.75 186 PRO A O 1
ATOM 1487 N N . MET A 1 187 ? -75.161 -44.867 25.906 1.00 38.22 187 MET A N 1
ATOM 1488 C CA . MET A 1 187 ? -76.288 -45.714 25.381 1.00 38.22 187 MET A CA 1
ATOM 1489 C C . MET A 1 187 ? -77.694 -45.084 25.123 1.00 38.22 187 MET A C 1
ATOM 1491 O O . MET A 1 187 ? -78.100 -44.144 25.785 1.00 38.22 187 MET A O 1
ATOM 1495 N N . LYS A 1 188 ? -78.566 -45.588 24.217 1.00 38.19 188 LYS A N 1
ATOM 1496 C CA . LYS A 1 188 ? -78.594 -46.841 23.408 1.00 38.19 188 LYS A CA 1
ATOM 1497 C C . LYS A 1 188 ? -78.524 -46.553 21.874 1.00 38.19 188 LYS A C 1
ATOM 1499 O O . LYS A 1 188 ? -77.480 -46.042 21.500 1.00 38.19 188 LYS A O 1
ATOM 1504 N N . THR A 1 189 ? -79.418 -46.842 20.903 1.00 32.75 189 THR A N 1
ATOM 1505 C CA . THR A 1 189 ? -80.778 -47.450 20.766 1.00 32.75 189 THR A CA 1
ATOM 1506 C C . THR A 1 189 ? -80.889 -48.137 19.372 1.00 32.75 189 THR A C 1
ATOM 1508 O O . THR A 1 189 ? -80.066 -47.877 18.500 1.00 32.75 189 THR A O 1
ATOM 1511 N N . GLU A 1 190 ? -81.874 -49.018 19.141 1.00 38.44 190 GLU A N 1
ATOM 1512 C CA . GLU A 1 190 ? -82.299 -49.511 17.804 1.00 38.44 190 GLU A CA 1
ATOM 1513 C C . GLU A 1 190 ? -82.941 -48.385 16.926 1.00 38.44 190 GLU A C 1
ATOM 1515 O O . GLU A 1 190 ? -83.173 -47.293 17.437 1.00 38.44 190 GLU A O 1
ATOM 1520 N N . ALA A 1 191 ? -83.279 -48.525 15.629 1.00 35.03 191 ALA A N 1
ATOM 1521 C CA . ALA A 1 191 ? -83.605 -49.708 14.807 1.00 35.03 191 ALA A CA 1
ATOM 1522 C C . ALA A 1 191 ? -83.342 -49.509 13.287 1.00 35.03 191 ALA A C 1
ATOM 1524 O O . ALA A 1 191 ? -82.899 -48.448 12.859 1.00 35.03 191 ALA A O 1
ATOM 1525 N N . ALA A 1 192 ? -83.629 -50.529 12.462 1.00 38.25 192 ALA A N 1
ATOM 1526 C CA . ALA A 1 192 ? -83.330 -50.571 11.019 1.00 38.25 192 ALA A CA 1
ATOM 1527 C C . ALA A 1 192 ? -84.579 -50.573 10.109 1.00 38.25 192 ALA A C 1
ATOM 1529 O O . ALA A 1 192 ? -85.594 -51.150 10.493 1.00 38.25 192 ALA A O 1
ATOM 1530 N N . ALA A 1 193 ? -84.459 -50.052 8.871 1.00 36.62 193 ALA A N 1
ATOM 1531 C CA . ALA A 1 193 ? -85.288 -50.448 7.714 1.00 36.62 193 ALA A CA 1
ATOM 1532 C C . ALA A 1 193 ? -84.724 -50.002 6.331 1.00 36.62 193 ALA A C 1
ATOM 1534 O O . ALA A 1 193 ? -84.683 -48.819 6.025 1.00 36.62 193 ALA A O 1
ATOM 1535 N N . SER A 1 194 ? -84.362 -50.988 5.495 1.00 36.94 194 SER A N 1
ATOM 1536 C CA . SER A 1 194 ? -84.550 -51.095 4.021 1.00 36.94 194 SER A CA 1
ATOM 1537 C C . SER A 1 194 ? -84.419 -49.902 3.037 1.00 36.94 194 SER A C 1
ATOM 1539 O O . SER A 1 194 ? -85.201 -48.957 3.087 1.00 36.94 194 SER A O 1
ATOM 1541 N N . GLY A 1 195 ? -83.657 -50.130 1.951 1.00 31.45 195 GLY A N 1
ATOM 1542 C CA . GLY A 1 195 ? -83.808 -49.474 0.630 1.00 31.45 195 GLY A CA 1
ATOM 1543 C C . GLY A 1 195 ? -82.685 -48.481 0.272 1.00 31.45 195 GLY A C 1
ATOM 1544 O O . GLY A 1 195 ? -82.293 -47.696 1.121 1.00 31.45 195 GLY A O 1
ATOM 1545 N N . SER A 1 196 ? -82.122 -48.442 -0.945 1.00 36.78 196 SER A N 1
ATOM 1546 C CA . SER A 1 196 ? -82.376 -49.241 -2.163 1.00 36.78 196 SER A CA 1
ATOM 1547 C C . SER A 1 196 ? -81.082 -49.465 -2.986 1.00 36.78 196 SER A C 1
ATOM 1549 O O . SER A 1 196 ? -79.985 -49.222 -2.491 1.00 36.78 196 SER A O 1
ATOM 1551 N N . LYS A 1 197 ? -81.201 -50.008 -4.205 1.00 39.72 197 LYS A N 1
ATOM 1552 C CA . LYS A 1 197 ? -80.117 -50.597 -5.019 1.00 39.72 197 LYS A CA 1
ATOM 1553 C C . LYS A 1 197 ? -79.381 -49.653 -5.995 1.00 39.72 197 LYS A C 1
ATOM 1555 O O . LYS A 1 197 ? -80.023 -48.830 -6.632 1.00 39.72 197 LYS A O 1
ATOM 1560 N N . ASN A 1 198 ? -78.106 -50.012 -6.212 1.00 36.88 198 ASN A N 1
ATOM 1561 C CA . ASN A 1 198 ? -77.306 -50.004 -7.455 1.00 36.88 1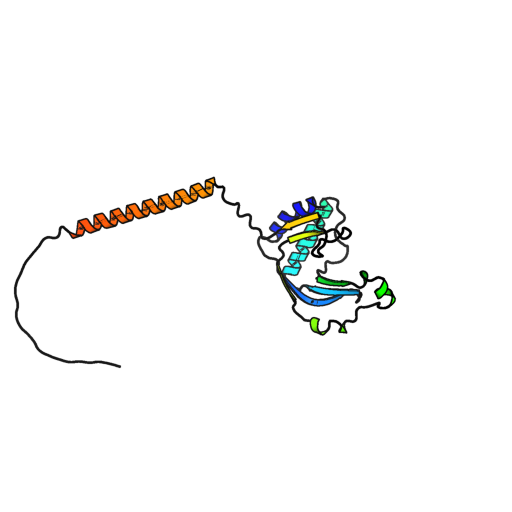98 ASN A CA 1
ATOM 1562 C C . ASN A 1 198 ? -76.887 -48.692 -8.163 1.00 36.88 198 ASN A C 1
ATOM 1564 O O . ASN A 1 198 ? -77.714 -47.842 -8.459 1.00 36.88 198 ASN A O 1
ATOM 1568 N N . GLU A 1 199 ? -75.609 -48.717 -8.591 1.00 39.06 199 GLU A N 1
ATOM 1569 C CA . GLU A 1 199 ? -75.002 -48.071 -9.780 1.00 39.06 199 GLU A CA 1
ATOM 1570 C C . GLU A 1 199 ? -74.945 -46.520 -9.819 1.00 39.06 199 GLU A C 1
ATOM 1572 O O . GLU A 1 199 ? -75.727 -45.832 -9.174 1.00 39.06 199 GLU A O 1
ATOM 1577 N N . SER A 1 200 ? -73.987 -45.886 -10.510 1.00 42.69 200 SER A N 1
ATOM 1578 C CA . SER A 1 200 ? -72.953 -46.395 -11.435 1.00 42.69 200 SER A CA 1
ATOM 1579 C C . SER A 1 200 ? -71.563 -45.789 -11.175 1.00 42.69 200 SER A C 1
ATOM 1581 O O . SER A 1 200 ? -71.422 -44.816 -10.434 1.00 42.69 200 SER A O 1
ATOM 1583 N N . ASP A 1 201 ? -70.544 -46.328 -11.843 1.00 43.19 201 ASP A N 1
ATOM 1584 C CA . ASP A 1 201 ? -69.201 -45.749 -11.929 1.00 43.19 201 ASP A CA 1
ATOM 1585 C C . ASP A 1 201 ? -69.200 -44.359 -12.591 1.00 43.19 201 ASP A C 1
ATOM 1587 O O . ASP A 1 201 ? -70.083 -44.042 -13.396 1.00 43.19 201 ASP A O 1
ATOM 1591 N N . ASN A 1 202 ? -68.133 -43.588 -12.358 1.00 43.19 202 ASN A N 1
ATOM 1592 C CA . ASN A 1 202 ? -67.336 -43.099 -13.485 1.00 43.19 202 ASN A CA 1
ATOM 1593 C C . ASN A 1 202 ? -65.891 -42.813 -13.049 1.00 43.19 202 ASN A C 1
ATOM 1595 O O . ASN A 1 202 ? -65.669 -42.214 -11.997 1.00 43.19 202 ASN A O 1
ATOM 1599 N N . ASP A 1 203 ? -64.928 -43.224 -13.868 1.00 49.69 203 ASP A N 1
ATOM 1600 C CA . ASP A 1 203 ? -63.491 -43.095 -13.604 1.00 49.69 203 ASP A CA 1
ATOM 1601 C C . ASP A 1 203 ? -62.811 -42.282 -14.723 1.00 49.69 203 ASP A C 1
ATOM 1603 O O . ASP A 1 203 ? -63.320 -42.209 -15.840 1.00 49.69 203 ASP A O 1
ATOM 1607 N N . ASN A 1 204 ? -61.644 -41.715 -14.415 1.00 41.25 204 ASN A N 1
ATOM 1608 C CA . ASN A 1 204 ? -60.608 -41.254 -15.348 1.00 41.25 204 ASN A CA 1
ATOM 1609 C C . ASN A 1 204 ? -60.974 -40.280 -16.503 1.00 41.25 204 ASN A C 1
ATOM 1611 O O . ASN A 1 204 ? -61.469 -40.683 -17.562 1.00 41.25 204 ASN A O 1
ATOM 1615 N N . SER A 1 205 ? -60.456 -39.046 -16.415 1.00 49.12 205 SER A N 1
ATOM 1616 C CA . SER A 1 205 ? -59.537 -38.442 -17.415 1.00 49.12 205 SER A CA 1
ATOM 1617 C C . SER A 1 205 ? -58.757 -37.272 -16.810 1.00 49.12 205 SER A C 1
ATOM 1619 O O . SER A 1 205 ? -59.365 -36.538 -16.002 1.00 49.12 205 SER A O 1
#

Foldseek 3Di:
DQVLQVVLQVVLCVLCVLPKQKWWWWFWDDDVLQWIWTATDDDVSVVSVQVSQVSSQVSCVVVVHNDDDPDDDGDTGTPDGNVVPPPVCVPDVGNDCVVCVVRGGPTPGMDIPFKDFQFDPPDDADPVRHGDGPHMDTPPPPPPVPQPPVVVVVVVVVVVVVVVVVVVVVVVVVVVVVVVVPPDDDDDDDDDDDDDDDDDDDDDD